Protein AF-A0A9C8M0N7-F1 (afdb_monomer_lite)

Structure (mmCIF, N/CA/C/O backbone):
data_AF-A0A9C8M0N7-F1
#
_entry.id   AF-A0A9C8M0N7-F1
#
loop_
_atom_site.group_PDB
_atom_site.id
_atom_site.type_symbol
_atom_site.label_atom_id
_atom_site.label_alt_id
_atom_site.label_comp_id
_atom_site.label_asym_id
_atom_site.label_entity_id
_atom_site.label_seq_id
_atom_site.pdbx_PDB_ins_code
_atom_site.Cartn_x
_atom_site.Cartn_y
_atom_site.Cartn_z
_atom_site.occupancy
_atom_site.B_iso_or_equiv
_atom_site.auth_seq_id
_atom_site.auth_comp_id
_atom_site.auth_asym_id
_atom_site.auth_atom_id
_atom_site.pdbx_PDB_model_num
ATOM 1 N N . MET A 1 1 ? -23.719 -31.996 20.644 1.00 34.34 1 MET A N 1
ATOM 2 C CA . MET A 1 1 ? -22.311 -31.549 20.593 1.00 34.34 1 MET A CA 1
ATOM 3 C C . MET A 1 1 ? -22.311 -30.069 20.259 1.00 34.34 1 MET A C 1
ATOM 5 O O . MET A 1 1 ? -22.688 -29.713 19.153 1.00 34.34 1 MET A O 1
ATOM 9 N N . SER A 1 2 ? -22.010 -29.215 21.240 1.00 37.03 2 SER A N 1
ATOM 10 C CA . SER A 1 2 ? -21.917 -27.768 21.034 1.00 37.03 2 SER A CA 1
ATOM 11 C C . SER A 1 2 ? -20.676 -27.484 20.189 1.00 37.03 2 SER A C 1
ATOM 13 O O . SER A 1 2 ? -19.549 -27.593 20.670 1.00 37.03 2 SER A O 1
ATOM 15 N N . SER A 1 3 ? -20.880 -27.217 18.900 1.00 37.03 3 SER A N 1
ATOM 16 C CA . SER A 1 3 ? -19.849 -26.668 18.026 1.00 37.03 3 SER A CA 1
ATOM 17 C C . SER A 1 3 ? -19.560 -25.252 18.513 1.00 37.03 3 SER A C 1
ATOM 19 O O . SER A 1 3 ? -20.257 -24.314 18.133 1.00 37.03 3 SER A O 1
ATOM 21 N N . SER A 1 4 ? -18.555 -25.100 19.378 1.00 35.66 4 SER A N 1
ATOM 22 C CA . SER A 1 4 ? -17.953 -23.801 19.674 1.00 35.66 4 SER A CA 1
ATOM 23 C C . SER A 1 4 ? -17.585 -23.149 18.339 1.00 35.66 4 SER A C 1
ATOM 25 O O . SER A 1 4 ? -16.682 -23.613 17.640 1.00 35.66 4 SER A O 1
ATOM 27 N N . LEU A 1 5 ? -18.344 -22.123 17.943 1.00 41.31 5 LEU A N 1
ATOM 28 C CA . LEU A 1 5 ? -18.010 -21.255 16.823 1.00 41.31 5 LEU A CA 1
ATOM 29 C C . LEU A 1 5 ? -16.666 -20.613 17.166 1.00 41.31 5 LEU A C 1
ATOM 31 O O . LEU A 1 5 ? -16.613 -19.647 17.924 1.00 41.31 5 LEU A O 1
ATOM 35 N N . LYS A 1 6 ? -15.566 -21.182 16.660 1.00 49.69 6 LYS A N 1
ATOM 36 C CA . LYS A 1 6 ? -14.259 -20.529 16.719 1.00 49.69 6 LYS A CA 1
ATOM 37 C C . LYS A 1 6 ? -14.416 -19.186 16.017 1.00 49.69 6 LYS A C 1
ATOM 39 O O . LYS A 1 6 ? -14.646 -19.146 14.808 1.00 49.69 6 LYS A O 1
ATOM 44 N N . THR A 1 7 ? -14.333 -18.103 16.779 1.00 57.88 7 THR A N 1
ATOM 45 C CA . THR A 1 7 ? -14.291 -16.752 16.234 1.00 57.88 7 THR A CA 1
ATOM 46 C C . THR A 1 7 ? -13.102 -16.678 15.276 1.00 57.88 7 THR A C 1
ATOM 48 O O . THR A 1 7 ? -11.974 -17.031 15.627 1.00 57.88 7 THR A O 1
ATOM 51 N N . LYS A 1 8 ? -13.364 -16.332 14.013 1.00 77.12 8 LYS A N 1
ATOM 52 C CA . LYS A 1 8 ? -12.304 -16.196 13.009 1.00 77.12 8 LYS A CA 1
ATOM 53 C C . LYS A 1 8 ? -11.419 -15.014 13.401 1.00 77.12 8 LYS A C 1
ATOM 55 O O . LYS A 1 8 ? -11.945 -13.966 13.772 1.00 77.12 8 LYS A O 1
ATOM 60 N N . LYS A 1 9 ? -10.094 -15.174 13.316 1.00 85.31 9 LYS A N 1
ATOM 61 C CA . LYS A 1 9 ? -9.157 -14.069 13.570 1.00 85.31 9 LYS A CA 1
ATOM 62 C C . LYS A 1 9 ? -9.466 -12.901 12.626 1.00 85.31 9 LYS A C 1
ATOM 64 O O . LYS A 1 9 ? -9.713 -13.173 11.448 1.00 85.31 9 LYS A O 1
ATOM 69 N N . PRO A 1 10 ? -9.469 -11.650 13.112 1.00 90.81 10 PRO A N 1
ATOM 70 C CA . PRO A 1 10 ? -9.611 -10.500 12.235 1.00 90.81 10 PRO A CA 1
ATOM 71 C C . PRO A 1 10 ? -8.400 -10.404 11.305 1.00 90.81 10 PRO A C 1
ATOM 73 O O . PRO A 1 10 ? -7.285 -10.768 11.683 1.00 90.81 10 PRO A O 1
ATOM 76 N N . VAL A 1 11 ? -8.625 -9.947 10.078 1.00 95.62 11 VAL A N 1
ATOM 77 C CA . VAL A 1 11 ? -7.599 -9.859 9.037 1.00 95.62 11 VAL A CA 1
ATOM 78 C C . VAL A 1 11 ? -7.299 -8.400 8.727 1.00 95.62 11 VAL A C 1
ATOM 80 O O . VAL A 1 11 ? -8.205 -7.613 8.468 1.00 95.62 11 VAL A O 1
ATOM 83 N N . ALA A 1 12 ? -6.015 -8.060 8.716 1.00 96.56 12 ALA A N 1
ATOM 84 C CA . ALA A 1 12 ? -5.523 -6.792 8.199 1.00 96.56 12 ALA A CA 1
ATOM 85 C C . ALA A 1 12 ? -4.741 -7.078 6.914 1.00 96.56 12 ALA A C 1
ATOM 87 O O . ALA A 1 12 ? -3.722 -7.773 6.945 1.00 96.56 12 ALA A O 1
ATOM 88 N N . ALA A 1 13 ? -5.251 -6.606 5.782 1.00 98.25 13 ALA A N 1
ATOM 89 C CA . ALA A 1 13 ? -4.618 -6.780 4.485 1.00 98.25 13 ALA A CA 1
ATOM 90 C C . ALA A 1 13 ? -3.984 -5.460 4.026 1.00 98.25 13 ALA A C 1
ATOM 92 O O . ALA A 1 13 ? -4.562 -4.398 4.226 1.00 98.25 13 ALA A O 1
ATOM 93 N N . PHE A 1 14 ? -2.804 -5.526 3.415 1.00 98.56 14 PHE A N 1
ATOM 94 C CA . PHE A 1 14 ? -2.005 -4.347 3.081 1.00 98.56 14 PHE A CA 1
ATOM 95 C C . PHE A 1 14 ? -1.505 -4.405 1.643 1.00 98.56 14 PHE A C 1
ATOM 97 O O . PHE A 1 14 ? -1.063 -5.465 1.188 1.00 98.56 14 PHE A O 1
ATOM 104 N N . ASP A 1 15 ? -1.520 -3.266 0.960 1.00 98.00 15 ASP A N 1
ATOM 105 C CA . ASP A 1 15 ? -0.659 -3.045 -0.195 1.00 98.00 15 ASP A CA 1
ATOM 106 C C . ASP A 1 15 ? 0.816 -2.925 0.225 1.00 98.00 15 ASP A C 1
ATOM 108 O O . ASP A 1 15 ? 1.135 -2.796 1.411 1.00 98.00 15 ASP A O 1
ATOM 112 N N . LEU A 1 16 ? 1.730 -3.005 -0.742 1.00 97.00 16 LEU A N 1
ATOM 113 C CA . LEU A 1 16 ? 3.169 -2.912 -0.501 1.00 97.00 16 LEU A CA 1
ATOM 114 C C . LEU A 1 16 ? 3.708 -1.508 -0.783 1.00 97.00 16 LEU A C 1
ATOM 116 O O . LEU A 1 16 ? 4.072 -0.791 0.154 1.00 97.00 16 LEU A O 1
ATOM 120 N N . ASP A 1 17 ? 3.790 -1.141 -2.059 1.00 95.62 17 ASP A N 1
ATOM 121 C CA . ASP A 1 17 ? 4.357 0.120 -2.530 1.00 95.62 17 ASP A CA 1
ATOM 122 C C . ASP A 1 17 ? 3.491 1.291 -2.084 1.00 95.62 17 ASP A C 1
ATOM 124 O O . ASP A 1 17 ? 2.275 1.213 -2.135 1.00 95.62 17 ASP A O 1
ATOM 128 N N . GLY A 1 18 ? 4.100 2.352 -1.551 1.00 95.12 18 GLY A N 1
ATOM 129 C CA . GLY A 1 18 ? 3.356 3.529 -1.081 1.00 95.12 18 GLY A CA 1
ATOM 130 C C . GLY A 1 18 ? 2.617 3.324 0.246 1.00 95.12 18 GLY A C 1
ATOM 131 O O . GLY A 1 18 ? 2.312 4.301 0.926 1.00 95.12 18 GLY A O 1
ATOM 132 N N . THR A 1 19 ? 2.445 2.072 0.684 1.00 97.69 19 THR A N 1
ATOM 133 C CA . THR A 1 19 ? 1.760 1.718 1.934 1.00 97.69 19 THR A CA 1
ATOM 134 C C . THR A 1 19 ? 2.716 1.259 3.031 1.00 97.69 19 THR A C 1
ATOM 136 O O . THR A 1 19 ? 2.827 1.905 4.077 1.00 97.69 19 THR A O 1
ATOM 139 N N . LEU A 1 20 ? 3.431 0.155 2.805 1.00 98.38 20 LEU A N 1
ATOM 140 C CA . LEU A 1 20 ? 4.416 -0.404 3.739 1.00 98.38 20 LEU A CA 1
ATOM 141 C C . LEU A 1 20 ? 5.837 0.004 3.348 1.00 98.38 20 LEU A C 1
ATOM 143 O O . LEU A 1 20 ? 6.667 0.335 4.202 1.00 98.38 20 LEU A O 1
ATOM 147 N N . PHE A 1 21 ? 6.115 -0.027 2.046 1.00 97.88 21 PHE A N 1
ATOM 148 C CA . PHE A 1 21 ? 7.422 0.198 1.459 1.00 97.88 21 PHE A CA 1
ATOM 149 C C . PHE A 1 21 ? 7.470 1.544 0.738 1.00 97.88 21 PHE A C 1
ATOM 151 O O . PHE A 1 21 ? 6.654 1.841 -0.135 1.00 97.88 21 PHE A O 1
ATOM 158 N N . ASN A 1 22 ? 8.460 2.359 1.095 1.00 95.75 22 ASN A N 1
ATOM 159 C CA . ASN A 1 22 ? 8.742 3.606 0.407 1.00 95.75 22 ASN A CA 1
ATOM 160 C C . ASN A 1 22 ? 9.588 3.304 -0.835 1.00 95.75 22 ASN A C 1
ATOM 162 O O . ASN A 1 22 ? 10.810 3.478 -0.815 1.00 95.75 22 ASN A O 1
ATOM 166 N N . SER A 1 23 ? 8.939 2.843 -1.907 1.00 93.19 23 SER A N 1
ATOM 167 C CA . SER A 1 23 ? 9.612 2.460 -3.156 1.00 93.19 23 SER A CA 1
ATOM 168 C C . SER A 1 23 ? 10.473 3.556 -3.771 1.00 93.19 23 SER A C 1
ATOM 170 O O . SER A 1 23 ? 11.468 3.248 -4.422 1.00 93.19 23 SER A O 1
ATOM 172 N N . MET A 1 24 ? 10.235 4.826 -3.439 1.00 88.62 24 MET A N 1
ATOM 173 C CA . MET A 1 24 ? 11.137 5.938 -3.750 1.00 88.62 24 MET A CA 1
ATOM 174 C C . MET A 1 24 ? 12.584 5.708 -3.381 1.00 88.62 24 MET A C 1
ATOM 176 O O . MET A 1 24 ? 13.473 6.187 -4.084 1.00 88.62 24 MET A O 1
ATOM 180 N N . SER A 1 25 ? 12.834 5.024 -2.266 1.00 90.94 25 SER A N 1
ATOM 181 C CA . SER A 1 25 ? 14.193 4.837 -1.774 1.00 90.94 25 SER A CA 1
ATOM 182 C C . SER A 1 25 ? 15.035 3.959 -2.708 1.00 90.94 25 SER A C 1
ATOM 184 O O . SER A 1 25 ? 16.252 3.888 -2.545 1.00 90.94 25 SER A O 1
ATOM 186 N N . VAL A 1 26 ? 14.392 3.302 -3.679 1.00 93.81 26 VAL A N 1
ATOM 187 C CA . VAL A 1 26 ? 14.989 2.366 -4.633 1.00 93.81 26 VAL A CA 1
ATOM 188 C C . VAL A 1 26 ? 14.684 2.771 -6.078 1.00 93.81 26 VAL A C 1
ATOM 190 O O . VAL A 1 26 ? 15.611 2.910 -6.882 1.00 93.81 26 VAL A O 1
ATOM 193 N N . SER A 1 27 ? 13.408 2.992 -6.396 1.00 91.19 27 SER A N 1
ATOM 194 C CA . SER A 1 27 ? 12.905 3.156 -7.760 1.00 91.19 27 SER A CA 1
ATOM 195 C C . SER A 1 27 ? 13.261 4.508 -8.381 1.00 91.19 27 SER A C 1
ATOM 197 O O . SER A 1 27 ? 13.392 4.586 -9.597 1.00 91.19 27 SER A O 1
ATOM 199 N N . TYR A 1 28 ? 13.494 5.563 -7.584 1.00 90.00 28 TYR A N 1
ATOM 200 C CA . TYR A 1 28 ? 13.865 6.888 -8.111 1.00 90.00 28 TYR A CA 1
ATOM 201 C C . TYR A 1 28 ? 15.109 6.830 -9.006 1.00 90.00 28 TYR A C 1
ATOM 203 O O . TYR A 1 28 ? 15.084 7.237 -10.166 1.00 90.00 28 TYR A O 1
ATOM 211 N N . ASP A 1 29 ? 16.200 6.288 -8.468 1.00 92.81 29 ASP A N 1
ATOM 212 C CA . ASP A 1 29 ? 17.465 6.194 -9.193 1.00 92.81 29 ASP A CA 1
ATOM 213 C C . ASP A 1 29 ? 17.453 5.031 -10.197 1.00 92.81 29 ASP A C 1
ATOM 215 O O . ASP A 1 29 ? 18.042 5.127 -11.272 1.00 92.81 29 ASP A O 1
ATOM 219 N N . ALA A 1 30 ? 16.721 3.953 -9.891 1.00 94.62 30 ALA A N 1
ATOM 220 C CA . ALA A 1 30 ? 16.599 2.806 -10.783 1.00 94.62 30 ALA A CA 1
ATOM 221 C C . ALA A 1 30 ? 15.854 3.136 -12.083 1.00 94.62 30 ALA A C 1
ATOM 223 O O . ALA A 1 30 ? 16.266 2.676 -13.144 1.00 94.62 30 ALA A O 1
ATOM 224 N N . ILE A 1 31 ? 14.805 3.964 -12.027 1.00 94.50 31 ILE A N 1
ATOM 225 C CA . ILE A 1 31 ? 14.089 4.429 -13.221 1.00 94.50 31 ILE A CA 1
ATOM 226 C C . ILE A 1 31 ? 15.017 5.277 -14.090 1.00 94.50 31 ILE A C 1
ATOM 228 O O . ILE A 1 31 ? 15.142 5.003 -15.281 1.00 94.50 31 ILE A O 1
ATOM 232 N N . ARG A 1 32 ? 15.734 6.243 -13.499 1.00 95.25 32 ARG A N 1
ATOM 233 C CA . ARG A 1 32 ? 16.703 7.079 -14.225 1.00 95.25 32 ARG A CA 1
ATOM 234 C C . ARG A 1 32 ? 17.761 6.229 -14.939 1.00 95.25 32 ARG A C 1
ATOM 236 O O . ARG A 1 32 ? 17.927 6.343 -16.149 1.00 95.25 32 ARG A O 1
ATOM 243 N N . LEU A 1 33 ? 18.441 5.349 -14.203 1.00 96.31 33 LEU A N 1
ATOM 244 C CA . LEU A 1 33 ? 19.477 4.464 -14.751 1.00 96.31 33 LEU A CA 1
ATOM 245 C C . LEU A 1 33 ? 18.905 3.453 -15.757 1.00 96.31 33 LEU A C 1
ATOM 247 O O . LEU A 1 33 ? 19.561 3.100 -16.737 1.00 96.31 33 LEU A O 1
ATOM 251 N N . GLY A 1 34 ? 17.673 2.995 -15.540 1.00 96.88 34 GLY A N 1
ATOM 252 C CA . GLY A 1 34 ? 16.970 2.110 -16.458 1.00 96.88 34 GLY A CA 1
ATOM 253 C C . GLY A 1 34 ? 16.696 2.771 -17.806 1.00 96.88 34 GLY A C 1
ATOM 254 O O . GLY A 1 34 ? 16.951 2.158 -18.841 1.00 96.88 34 GLY A O 1
ATOM 255 N N . PHE A 1 35 ? 16.267 4.035 -17.801 1.00 97.25 35 PHE A N 1
ATOM 256 C CA . PHE A 1 35 ? 16.097 4.835 -19.013 1.00 97.25 35 PHE A CA 1
ATOM 257 C C . PHE A 1 35 ? 17.422 5.100 -19.737 1.00 97.25 35 PHE A C 1
ATOM 259 O O . PHE A 1 35 ? 17.485 4.936 -20.952 1.00 97.25 35 PHE A O 1
ATOM 266 N N . GLU A 1 36 ? 18.494 5.440 -19.014 1.00 96.75 36 GLU A N 1
ATOM 267 C CA . GLU A 1 36 ? 19.831 5.610 -19.612 1.00 96.75 36 GLU A CA 1
ATOM 268 C C . GLU A 1 36 ? 20.283 4.341 -20.350 1.00 96.75 36 GLU A C 1
ATOM 270 O O . GLU A 1 36 ? 20.752 4.396 -21.490 1.00 96.75 36 GLU A O 1
ATOM 275 N N . ASN A 1 37 ? 20.090 3.176 -19.726 1.00 97.31 37 ASN A N 1
ATOM 276 C CA . ASN A 1 37 ? 20.413 1.890 -20.335 1.00 97.31 37 ASN A CA 1
ATOM 277 C C . ASN A 1 37 ? 19.491 1.546 -21.511 1.00 97.31 37 ASN A C 1
ATOM 279 O O . ASN A 1 37 ? 19.965 1.025 -22.521 1.00 97.31 37 ASN A O 1
ATOM 283 N N . PHE A 1 38 ? 18.199 1.857 -21.400 1.00 98.00 38 PHE A N 1
ATOM 284 C CA . PHE A 1 38 ? 17.221 1.653 -22.462 1.00 98.00 38 PHE A CA 1
ATOM 285 C C . PHE A 1 38 ? 17.577 2.461 -23.716 1.00 98.00 38 PHE A C 1
ATOM 287 O O . PHE A 1 38 ? 17.696 1.883 -24.794 1.00 98.00 38 PHE A O 1
ATOM 294 N N . TRP A 1 39 ? 17.835 3.764 -23.585 1.00 97.75 39 TRP A N 1
ATOM 295 C CA . TRP A 1 39 ? 18.187 4.618 -24.724 1.00 97.75 39 TRP A CA 1
ATOM 296 C C . TRP A 1 39 ? 19.498 4.202 -25.381 1.00 97.75 39 TRP A C 1
ATOM 298 O O . TRP A 1 39 ? 19.571 4.056 -26.604 1.00 97.75 39 TRP A O 1
ATOM 308 N N . LYS A 1 40 ? 20.497 3.850 -24.567 1.00 97.06 40 LYS A N 1
ATOM 309 C CA . LYS A 1 40 ? 21.745 3.265 -25.059 1.00 97.06 40 LYS A CA 1
ATOM 310 C C . LYS A 1 40 ? 21.515 1.968 -25.842 1.00 97.06 40 LYS A C 1
ATOM 312 O O . LYS A 1 40 ? 22.159 1.766 -26.869 1.00 97.06 40 LYS A O 1
ATOM 317 N N . ALA A 1 41 ? 20.619 1.094 -25.380 1.00 96.44 41 ALA A N 1
ATOM 318 C CA . ALA A 1 41 ? 20.283 -0.152 -26.071 1.00 96.44 41 ALA A CA 1
ATOM 319 C C . ALA A 1 41 ? 19.527 0.089 -27.389 1.00 96.44 41 ALA A C 1
ATOM 321 O O . ALA A 1 41 ? 19.705 -0.670 -28.341 1.00 96.44 41 ALA A O 1
ATOM 322 N N . MET A 1 42 ? 18.722 1.152 -27.457 1.00 96.62 42 MET A N 1
ATOM 323 C CA . MET A 1 42 ? 18.025 1.572 -28.674 1.00 96.62 42 MET A CA 1
ATOM 324 C C . MET A 1 42 ? 18.937 2.303 -29.674 1.00 96.62 42 MET A C 1
ATOM 326 O O . MET A 1 42 ? 18.582 2.411 -30.845 1.00 96.62 42 MET A O 1
ATOM 330 N N . GLY A 1 43 ? 20.113 2.774 -29.243 1.00 96.94 43 GLY A N 1
ATOM 331 C CA . GLY A 1 43 ? 21.053 3.510 -30.092 1.00 96.94 43 GLY A CA 1
ATOM 332 C C . GLY A 1 43 ? 20.583 4.925 -30.438 1.00 96.94 43 GLY A C 1
ATOM 333 O O . GLY A 1 43 ? 20.958 5.449 -31.486 1.00 96.94 43 GLY A O 1
ATOM 334 N N . VAL A 1 44 ? 19.751 5.519 -29.579 1.00 95.75 44 VAL A N 1
ATOM 335 C CA . VAL A 1 44 ? 19.201 6.872 -29.734 1.00 95.75 44 VAL A CA 1
ATOM 336 C C . VAL A 1 44 ? 19.396 7.671 -28.451 1.00 95.75 44 VAL A C 1
ATOM 338 O O . VAL A 1 44 ? 19.491 7.096 -27.367 1.00 95.75 44 VAL A O 1
ATOM 341 N N . ASP A 1 45 ? 19.409 8.993 -28.576 1.00 93.19 45 ASP A N 1
ATOM 342 C CA . ASP A 1 45 ? 19.256 9.888 -27.433 1.00 93.19 45 ASP A CA 1
ATOM 343 C C . ASP A 1 45 ? 17.760 10.066 -27.166 1.00 93.19 45 ASP A C 1
ATOM 345 O O . ASP A 1 45 ? 17.002 10.421 -28.070 1.00 93.19 45 ASP A O 1
ATOM 349 N N . GLY A 1 46 ? 17.325 9.800 -25.938 1.00 92.00 46 GLY A N 1
ATOM 350 C CA . GLY A 1 46 ? 15.928 9.938 -25.547 1.00 92.00 46 GLY A CA 1
ATOM 351 C C . GLY A 1 46 ? 15.773 10.620 -24.197 1.00 92.00 46 GLY A C 1
ATOM 352 O O . GLY A 1 46 ? 16.715 10.724 -23.407 1.00 92.00 46 GLY A O 1
ATOM 353 N N . GLU A 1 47 ? 14.566 11.107 -23.940 1.00 92.44 47 GLU A N 1
ATOM 354 C CA . GLU A 1 47 ? 14.251 11.816 -22.705 1.00 92.44 47 GLU A CA 1
ATOM 355 C C . GLU A 1 47 ? 14.053 10.839 -21.542 1.00 92.44 47 GLU A C 1
ATOM 357 O O . GLU A 1 47 ? 13.531 9.733 -21.701 1.00 92.44 47 GLU A O 1
ATOM 362 N N . ILE A 1 48 ? 14.481 11.254 -20.353 1.00 92.69 48 ILE A N 1
ATOM 363 C CA . ILE A 1 48 ? 14.163 10.568 -19.101 1.00 92.69 48 ILE A CA 1
ATOM 364 C C . ILE A 1 48 ? 12.966 11.311 -18.504 1.00 92.69 48 ILE A C 1
ATOM 366 O O . ILE A 1 48 ? 13.072 12.528 -18.315 1.00 92.69 48 ILE A O 1
ATOM 370 N N . PRO A 1 49 ? 11.842 10.633 -18.214 1.00 88.38 49 PRO A N 1
ATOM 371 C CA . PRO A 1 49 ? 10.674 11.296 -17.661 1.00 88.38 49 PRO A CA 1
ATOM 372 C C . PRO A 1 49 ? 11.021 11.959 -16.331 1.00 88.38 49 PRO A C 1
ATOM 374 O O . PRO A 1 49 ? 11.802 11.428 -15.532 1.00 88.38 49 PRO A O 1
ATOM 377 N N . ASP A 1 50 ? 10.410 13.117 -16.078 1.00 87.12 50 ASP A N 1
ATOM 378 C CA . ASP A 1 50 ? 10.539 13.731 -14.770 1.00 87.12 50 ASP A CA 1
ATOM 379 C C . ASP A 1 50 ? 9.948 12.826 -13.685 1.00 87.12 50 ASP A C 1
ATOM 381 O O . ASP A 1 50 ? 9.077 11.973 -13.904 1.00 87.12 50 ASP A O 1
ATOM 385 N N . TRP A 1 51 ? 10.436 13.030 -12.468 1.00 83.31 51 TRP A N 1
ATOM 386 C CA . TRP A 1 51 ? 10.018 12.209 -11.349 1.00 83.31 51 TRP A CA 1
ATOM 387 C C . TRP A 1 51 ? 8.512 12.320 -11.056 1.00 83.31 51 TRP A C 1
ATOM 389 O O . TRP A 1 51 ? 7.873 11.351 -10.644 1.00 83.31 51 TRP A O 1
ATOM 399 N N . SER A 1 52 ? 7.929 13.500 -11.268 1.00 86.56 52 SER A N 1
ATOM 400 C CA . SER A 1 52 ? 6.512 13.735 -10.988 1.00 86.56 52 SER A CA 1
ATOM 401 C C . SER A 1 52 ? 5.605 12.866 -11.865 1.00 86.56 52 SER A C 1
ATOM 403 O O . SER A 1 52 ? 4.561 12.403 -11.404 1.00 86.56 52 SER A O 1
ATOM 405 N N . THR A 1 53 ? 6.046 12.585 -13.090 1.00 88.94 53 THR A N 1
ATOM 406 C CA . THR A 1 53 ? 5.377 11.721 -14.059 1.00 88.94 53 THR A CA 1
ATOM 407 C C . THR A 1 53 ? 5.433 10.269 -13.606 1.00 88.94 53 THR A C 1
ATOM 409 O O . THR A 1 53 ? 4.389 9.632 -13.476 1.00 88.94 53 THR A O 1
ATOM 412 N N . ALA A 1 54 ? 6.625 9.768 -13.263 1.00 87.75 54 ALA A N 1
ATOM 413 C CA . ALA A 1 54 ? 6.781 8.404 -12.762 1.00 87.75 54 ALA A CA 1
ATOM 414 C C . ALA A 1 54 ? 5.980 8.166 -11.478 1.00 87.75 54 ALA A C 1
ATOM 416 O O . ALA A 1 54 ? 5.249 7.181 -11.383 1.00 87.75 54 ALA A O 1
ATOM 417 N N . ARG A 1 55 ? 6.030 9.112 -10.530 1.00 87.50 55 ARG A N 1
ATOM 418 C CA . ARG A 1 55 ? 5.309 9.038 -9.252 1.00 87.50 55 ARG A CA 1
ATOM 419 C C . ARG A 1 55 ? 3.810 8.785 -9.423 1.00 87.50 55 ARG A C 1
ATOM 421 O O . ARG A 1 55 ? 3.258 7.925 -8.739 1.00 87.50 55 ARG A O 1
ATOM 428 N N . LYS A 1 56 ? 3.157 9.502 -10.343 1.00 88.19 56 LYS A N 1
ATOM 429 C CA . LYS A 1 56 ? 1.709 9.375 -10.601 1.00 88.19 56 LYS A CA 1
ATOM 430 C C . LYS A 1 56 ? 1.310 7.983 -11.084 1.00 88.19 56 LYS A C 1
ATOM 432 O O . LYS A 1 56 ? 0.175 7.559 -10.882 1.00 88.19 56 LYS A O 1
ATOM 437 N N . LEU A 1 57 ? 2.239 7.237 -11.672 1.00 88.62 57 LEU A N 1
ATOM 438 C CA . LEU A 1 57 ? 1.979 5.917 -12.235 1.00 88.62 57 LEU A CA 1
ATOM 439 C C . LEU A 1 57 ? 2.246 4.770 -11.240 1.00 88.62 57 LEU A C 1
ATOM 441 O O . LEU A 1 57 ? 1.778 3.665 -11.475 1.00 88.62 57 LEU A O 1
ATOM 445 N N . ILE A 1 58 ? 2.906 5.017 -10.099 1.00 86.56 58 ILE A N 1
ATOM 446 C CA . ILE A 1 58 ? 3.418 3.967 -9.187 1.00 86.56 58 ILE A CA 1
ATOM 447 C C . ILE A 1 58 ? 2.431 2.897 -8.670 1.00 86.56 58 ILE A C 1
ATOM 449 O O . ILE A 1 58 ? 2.894 1.872 -8.245 1.00 86.56 58 ILE A O 1
ATOM 453 N N . GLY A 1 59 ? 1.111 2.977 -8.685 1.00 79.31 59 GLY A N 1
ATOM 454 C CA . GLY A 1 59 ? 0.273 1.837 -8.243 1.00 79.31 59 GLY A CA 1
ATOM 455 C C . GLY A 1 59 ? -0.034 0.827 -9.352 1.00 79.31 59 GLY A C 1
ATOM 456 O O . GLY A 1 59 ? -0.662 -0.210 -9.107 1.00 79.31 59 GLY A O 1
ATOM 457 N N . LEU A 1 60 ? 0.318 1.179 -10.592 1.00 86.69 60 LEU A N 1
ATOM 458 C CA . LEU A 1 60 ? -0.094 0.454 -11.784 1.00 86.69 60 LEU A CA 1
ATOM 459 C C . LEU A 1 60 ? 0.683 -0.857 -11.943 1.00 86.69 60 LEU A C 1
ATOM 461 O O . LEU A 1 60 ? 1.852 -0.942 -11.563 1.00 86.69 60 LEU A O 1
ATOM 465 N N . PRO A 1 61 ? 0.065 -1.883 -12.546 1.00 86.25 61 PRO A N 1
ATOM 466 C CA . PRO A 1 61 ? 0.797 -3.083 -12.917 1.00 86.25 61 PRO A CA 1
ATOM 467 C C . PRO A 1 61 ? 1.867 -2.756 -13.974 1.00 86.25 61 PRO A C 1
ATOM 469 O O . PRO A 1 61 ? 1.691 -1.854 -14.796 1.00 86.25 61 PRO A O 1
ATOM 472 N N . SER A 1 62 ? 2.971 -3.512 -13.996 1.00 88.38 62 SER A N 1
ATOM 473 C CA . SER A 1 62 ? 4.128 -3.236 -14.871 1.00 88.38 62 SER A CA 1
ATOM 474 C C . SER A 1 62 ? 3.763 -3.085 -16.355 1.00 88.38 62 SER A C 1
ATOM 476 O O . SER A 1 62 ? 4.314 -2.227 -17.045 1.00 88.38 62 SER A O 1
ATOM 478 N N . HIS A 1 63 ? 2.801 -3.877 -16.842 1.00 87.12 63 HIS A N 1
ATOM 479 C CA . HIS A 1 63 ? 2.340 -3.838 -18.234 1.00 87.12 63 HIS A CA 1
ATOM 480 C C . HIS A 1 63 ? 1.568 -2.557 -18.603 1.00 87.12 63 HIS A C 1
ATOM 482 O O . HIS A 1 63 ? 1.355 -2.309 -19.784 1.00 87.12 63 HIS A O 1
ATOM 488 N N . GLU A 1 64 ? 1.172 -1.740 -17.626 1.00 91.25 64 GLU A N 1
ATOM 489 C CA . GLU A 1 64 ? 0.617 -0.396 -17.829 1.00 91.25 64 GLU A CA 1
ATOM 490 C C . GLU A 1 64 ? 1.650 0.688 -17.484 1.00 91.25 64 GLU A C 1
ATOM 492 O O . GLU A 1 64 ? 1.782 1.675 -18.210 1.00 91.25 64 GLU A O 1
ATOM 497 N N . PHE A 1 65 ? 2.429 0.482 -16.416 1.00 92.00 65 PHE A N 1
ATOM 498 C CA . PHE A 1 65 ? 3.412 1.439 -15.905 1.00 92.00 65 PHE A CA 1
ATOM 499 C C . PHE A 1 65 ? 4.505 1.787 -16.928 1.00 92.00 65 PHE A C 1
ATOM 501 O O . PHE A 1 65 ? 4.691 2.957 -17.259 1.00 92.00 65 PHE A O 1
ATOM 508 N N . TYR A 1 66 ? 5.228 0.793 -17.458 1.00 94.12 66 TYR A N 1
ATOM 509 C CA . TYR A 1 66 ? 6.377 1.058 -18.336 1.00 94.12 66 TYR A CA 1
ATOM 510 C C . TYR A 1 66 ? 5.992 1.603 -19.719 1.00 94.12 66 TYR A C 1
ATOM 512 O O . TYR A 1 66 ? 6.664 2.527 -20.180 1.00 94.12 66 TYR A O 1
ATOM 520 N N . PRO A 1 67 ? 4.927 1.119 -20.393 1.00 95.25 67 PRO A N 1
ATOM 521 C CA . PRO A 1 67 ? 4.462 1.756 -21.623 1.00 95.25 67 PRO A CA 1
ATOM 522 C C . PRO A 1 67 ? 4.026 3.209 -21.418 1.00 95.25 67 PRO A C 1
ATOM 524 O O . PRO A 1 67 ? 4.272 4.040 -22.284 1.00 95.25 67 PRO A O 1
ATOM 527 N N . ALA A 1 68 ? 3.399 3.541 -20.285 1.00 94.81 68 ALA A N 1
ATOM 528 C CA . ALA A 1 68 ? 2.955 4.906 -20.004 1.00 94.81 68 ALA A CA 1
ATOM 529 C C . ALA A 1 68 ? 4.115 5.901 -19.807 1.00 94.81 68 ALA A C 1
ATOM 531 O O . ALA A 1 68 ? 3.912 7.105 -19.951 1.00 94.81 68 ALA A O 1
ATOM 532 N N . LEU A 1 69 ? 5.321 5.409 -19.510 1.00 94.19 69 LEU A N 1
ATOM 533 C CA . LEU A 1 69 ? 6.532 6.222 -19.379 1.00 94.19 69 LEU A CA 1
ATOM 534 C C . LEU A 1 69 ? 7.278 6.442 -20.701 1.00 94.19 69 LEU A C 1
ATOM 536 O O . LEU A 1 69 ? 8.206 7.248 -20.741 1.00 94.19 69 LEU A O 1
ATOM 540 N N . LEU A 1 70 ? 6.921 5.713 -21.759 1.00 95.62 70 LEU A N 1
ATOM 541 C CA . LEU A 1 70 ? 7.615 5.761 -23.042 1.00 95.62 70 LEU A CA 1
ATOM 542 C C . LEU A 1 70 ? 6.833 6.573 -24.084 1.00 95.62 70 LEU A C 1
ATOM 544 O O . LEU A 1 70 ? 5.599 6.526 -24.104 1.00 95.62 70 LEU A O 1
ATOM 548 N N . PRO A 1 71 ? 7.536 7.257 -25.008 1.00 94.38 71 PRO A N 1
ATOM 549 C CA . PRO A 1 71 ? 6.910 7.805 -26.207 1.00 94.38 71 PRO A CA 1
ATOM 550 C C . PRO A 1 71 ? 6.195 6.710 -27.008 1.00 94.38 71 PRO A C 1
ATOM 552 O O . PRO A 1 71 ? 6.616 5.550 -26.992 1.00 94.38 71 PRO A O 1
ATOM 555 N N . ASP A 1 72 ? 5.145 7.083 -27.745 1.00 95.06 72 ASP A N 1
ATOM 556 C CA . ASP A 1 72 ? 4.268 6.135 -28.449 1.00 95.06 72 ASP A CA 1
ATOM 557 C C . ASP A 1 72 ? 5.032 5.153 -29.351 1.00 95.06 72 ASP A C 1
ATOM 559 O O . ASP A 1 72 ? 4.742 3.958 -29.342 1.00 95.06 72 ASP A O 1
ATOM 563 N N . GLU A 1 73 ? 6.060 5.623 -30.061 1.00 95.75 73 GLU A N 1
ATOM 564 C CA . GLU A 1 73 ? 6.882 4.799 -30.958 1.00 95.75 73 GLU A CA 1
ATOM 565 C C . GLU A 1 73 ? 7.728 3.726 -30.238 1.00 95.75 73 GLU A C 1
ATOM 567 O O . GLU A 1 73 ? 8.164 2.761 -30.869 1.00 95.75 73 GLU A O 1
ATOM 572 N N . TYR A 1 74 ? 7.923 3.846 -28.918 1.00 96.38 74 TYR A N 1
ATOM 573 C CA . TYR A 1 74 ? 8.698 2.909 -28.096 1.00 96.38 74 TYR A CA 1
ATOM 574 C C . TYR A 1 74 ? 7.848 2.074 -27.131 1.00 96.38 74 TYR A C 1
ATOM 576 O O . TYR A 1 74 ? 8.403 1.221 -26.436 1.00 96.38 74 TYR A O 1
ATOM 584 N N . LYS A 1 75 ? 6.519 2.246 -27.080 1.00 95.75 75 LYS A N 1
ATOM 585 C CA . LYS A 1 75 ? 5.648 1.502 -26.143 1.00 95.75 75 LYS A CA 1
ATOM 586 C C . LYS A 1 75 ? 5.776 -0.019 -26.273 1.00 95.75 75 LYS A C 1
ATOM 588 O O . LYS A 1 75 ? 5.858 -0.717 -25.259 1.00 95.75 75 LYS A O 1
ATOM 593 N N . ASP A 1 76 ? 5.947 -0.517 -27.497 1.00 95.88 76 ASP A N 1
ATOM 594 C CA . ASP A 1 76 ? 6.193 -1.937 -27.808 1.00 95.88 76 ASP A CA 1
ATOM 595 C C . ASP A 1 76 ? 7.582 -2.444 -27.362 1.00 95.88 76 ASP A C 1
ATOM 597 O O . ASP A 1 76 ? 7.956 -3.594 -27.612 1.00 95.88 76 ASP A O 1
ATOM 601 N N . ARG A 1 77 ? 8.406 -1.580 -26.762 1.00 96.44 77 ARG A N 1
ATOM 602 C CA . ARG A 1 77 ? 9.729 -1.888 -26.195 1.00 96.44 77 ARG A CA 1
ATOM 603 C C . ARG A 1 77 ? 9.774 -1.703 -24.677 1.00 96.44 77 ARG A C 1
ATOM 605 O O . ARG A 1 77 ? 10.833 -1.897 -24.085 1.00 96.44 77 ARG A O 1
ATOM 612 N N . SER A 1 78 ? 8.642 -1.398 -24.045 1.00 95.88 78 SER A N 1
ATOM 613 C CA . SER A 1 78 ? 8.496 -1.222 -22.592 1.00 95.88 78 SER A CA 1
ATOM 614 C C . SER A 1 78 ? 9.081 -2.357 -21.754 1.00 95.88 78 SER A C 1
ATOM 616 O O . SER A 1 78 ? 9.663 -2.093 -20.709 1.00 95.88 78 SER A O 1
ATOM 618 N N . GLU A 1 79 ? 9.035 -3.600 -22.232 1.00 94.25 79 GLU A N 1
ATOM 619 C CA . GLU A 1 79 ? 9.626 -4.743 -21.525 1.00 94.25 79 GLU A CA 1
ATOM 620 C C . GLU A 1 79 ? 11.168 -4.681 -21.445 1.00 94.25 79 GLU A C 1
ATOM 622 O O . GLU A 1 79 ? 11.781 -5.213 -20.521 1.00 94.25 79 GLU 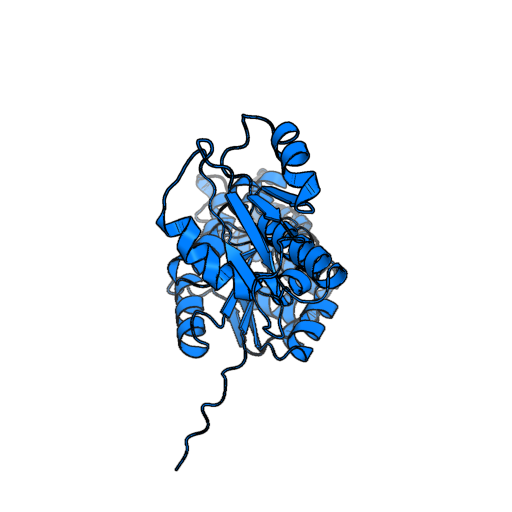A O 1
ATOM 627 N N . ILE A 1 80 ? 11.830 -4.004 -22.390 1.00 96.56 80 ILE A N 1
ATOM 628 C CA . ILE A 1 80 ? 13.279 -3.754 -22.320 1.00 96.56 80 ILE A CA 1
ATOM 629 C C . ILE A 1 80 ? 13.570 -2.729 -21.220 1.00 96.56 80 ILE A C 1
ATOM 631 O O . ILE A 1 80 ? 14.476 -2.944 -20.414 1.00 96.56 80 ILE A O 1
ATOM 635 N N . LEU A 1 81 ? 12.780 -1.650 -21.156 1.00 96.81 81 LEU A N 1
ATOM 636 C CA . LEU A 1 81 ? 12.872 -0.658 -20.085 1.00 96.81 81 LEU A CA 1
ATOM 637 C C . LEU A 1 81 ? 12.619 -1.310 -18.720 1.00 96.81 81 LEU A C 1
ATOM 639 O O . LEU A 1 81 ? 13.445 -1.161 -17.823 1.00 96.81 81 LEU A O 1
ATOM 643 N N . HIS A 1 82 ? 11.533 -2.078 -18.591 1.00 94.94 82 HIS A N 1
ATOM 644 C CA . HIS A 1 82 ? 11.179 -2.827 -17.384 1.00 94.94 82 HIS A CA 1
ATOM 645 C C . HIS A 1 82 ? 12.365 -3.645 -16.878 1.00 94.94 82 HIS A C 1
ATOM 647 O O . HIS A 1 82 ? 12.784 -3.476 -15.737 1.00 94.94 82 HIS A O 1
ATOM 653 N N . ARG A 1 83 ? 12.994 -4.443 -17.749 1.00 94.81 83 ARG A N 1
ATOM 654 C CA . ARG A 1 83 ? 14.159 -5.258 -17.384 1.00 94.81 83 ARG A CA 1
ATOM 655 C C . ARG A 1 83 ? 15.327 -4.430 -16.849 1.00 94.81 83 ARG A C 1
ATOM 657 O O . ARG A 1 83 ? 15.952 -4.831 -15.869 1.00 94.81 83 ARG A O 1
ATOM 664 N N . HIS A 1 84 ? 15.641 -3.299 -17.482 1.00 96.69 84 HIS A N 1
ATOM 665 C CA . HIS A 1 84 ? 16.722 -2.428 -17.016 1.00 96.69 84 HIS A CA 1
ATOM 666 C C . HIS A 1 84 ? 16.399 -1.776 -15.670 1.00 96.69 84 HIS A C 1
ATOM 668 O O . HIS A 1 84 ? 17.273 -1.721 -14.809 1.00 96.69 84 HIS A O 1
ATOM 674 N N . VAL A 1 85 ? 15.159 -1.324 -15.470 1.00 95.25 85 VAL A N 1
ATOM 675 C CA . VAL A 1 85 ? 14.718 -0.749 -14.193 1.00 95.25 85 VAL A CA 1
ATOM 676 C C . VAL A 1 85 ? 14.749 -1.807 -13.092 1.00 95.25 85 VAL A C 1
ATOM 678 O O . VAL A 1 85 ? 15.401 -1.591 -12.075 1.00 95.25 85 VAL A O 1
ATOM 681 N N . SER A 1 86 ? 14.141 -2.976 -13.308 1.00 93.75 86 SER A N 1
ATOM 682 C CA . SER A 1 86 ? 14.078 -4.043 -12.303 1.00 93.75 86 SER A CA 1
ATOM 683 C C . SER A 1 86 ? 15.454 -4.554 -11.884 1.00 93.75 86 SER A C 1
ATOM 685 O O . SER A 1 86 ? 15.658 -4.862 -10.711 1.00 93.75 86 SER A O 1
ATOM 687 N N . GLU A 1 87 ? 16.423 -4.616 -12.802 1.00 94.81 87 GLU A N 1
ATOM 688 C CA . GLU A 1 87 ? 17.795 -4.980 -12.437 1.00 94.81 87 GLU A CA 1
ATOM 689 C C . GLU A 1 87 ? 18.426 -3.933 -11.509 1.00 94.81 87 GLU A C 1
ATOM 691 O O . GLU A 1 87 ? 19.046 -4.288 -10.505 1.00 94.81 87 GLU A O 1
ATOM 696 N N . MET A 1 88 ? 18.218 -2.643 -11.784 1.00 96.12 88 MET A N 1
ATOM 697 C CA . MET A 1 88 ? 18.710 -1.578 -10.911 1.00 96.12 88 MET A CA 1
ATOM 698 C C . MET A 1 88 ? 18.007 -1.576 -9.548 1.00 96.12 88 MET A C 1
ATOM 700 O O . MET A 1 88 ? 18.667 -1.417 -8.522 1.00 96.12 88 MET A O 1
ATOM 704 N N . GLU A 1 89 ? 16.693 -1.809 -9.508 1.00 95.44 89 GLU A N 1
ATOM 705 C CA . GLU A 1 89 ? 15.940 -1.935 -8.254 1.00 95.44 89 GLU A CA 1
ATOM 706 C C . GLU A 1 89 ? 16.455 -3.099 -7.406 1.00 95.44 89 GLU A C 1
ATOM 708 O O . GLU A 1 89 ? 16.686 -2.942 -6.205 1.00 95.44 89 GLU A O 1
ATOM 713 N N . ARG A 1 90 ? 16.709 -4.250 -8.038 1.00 93.88 90 ARG A N 1
ATOM 714 C CA . ARG A 1 90 ? 17.279 -5.433 -7.388 1.00 93.88 90 ARG A CA 1
ATOM 715 C C . ARG A 1 90 ? 18.648 -5.133 -6.776 1.00 93.88 90 ARG A C 1
ATOM 717 O O . ARG A 1 90 ? 18.901 -5.524 -5.637 1.00 93.88 90 ARG A O 1
ATOM 724 N N . LEU A 1 91 ? 19.522 -4.435 -7.505 1.00 94.62 91 LEU A N 1
ATOM 725 C CA . LEU A 1 91 ? 20.839 -4.028 -7.003 1.00 94.62 91 LEU A CA 1
ATOM 726 C C . LEU A 1 91 ? 20.715 -3.064 -5.817 1.00 94.62 91 LEU A C 1
ATOM 728 O O . LEU A 1 91 ? 21.322 -3.288 -4.774 1.00 94.62 91 LEU A O 1
ATOM 732 N N . HIS A 1 92 ? 19.873 -2.039 -5.929 1.00 96.31 92 HIS A N 1
ATOM 733 C CA . HIS A 1 92 ? 19.628 -1.080 -4.849 1.00 96.31 92 HIS A CA 1
ATOM 734 C C . HIS A 1 92 ? 19.058 -1.742 -3.586 1.00 96.31 92 HIS A C 1
ATOM 736 O O . HIS A 1 92 ? 19.449 -1.389 -2.470 1.00 96.31 92 HIS A O 1
ATOM 742 N N . LEU A 1 93 ? 18.155 -2.715 -3.736 1.00 95.19 93 LEU A N 1
ATOM 743 C CA . LEU A 1 93 ? 17.639 -3.503 -2.615 1.00 95.19 93 LEU A CA 1
ATOM 744 C C . LEU A 1 93 ? 18.744 -4.337 -1.962 1.00 95.19 93 LEU A C 1
ATOM 746 O O . LEU A 1 93 ? 18.877 -4.289 -0.741 1.00 95.19 93 LEU A O 1
ATOM 750 N N . ALA A 1 94 ? 19.574 -5.021 -2.755 1.00 93.69 94 ALA A N 1
ATOM 751 C CA . ALA A 1 94 ? 20.702 -5.814 -2.257 1.00 93.69 94 ALA A CA 1
ATOM 752 C C . ALA A 1 94 ? 21.770 -4.966 -1.535 1.00 93.69 94 ALA A C 1
ATOM 754 O O . ALA A 1 94 ? 22.442 -5.446 -0.626 1.00 93.69 94 ALA A O 1
ATOM 755 N N . GLU A 1 95 ? 21.904 -3.691 -1.900 1.00 95.56 95 GLU A N 1
ATOM 756 C CA . GLU A 1 95 ? 22.753 -2.713 -1.208 1.00 95.56 95 GLU A CA 1
ATOM 757 C C . GLU A 1 95 ? 22.108 -2.133 0.066 1.00 95.56 95 GLU A C 1
ATOM 759 O O . GLU A 1 95 ? 22.684 -1.269 0.730 1.00 95.56 95 GLU A O 1
ATOM 764 N N . GLY A 1 96 ? 20.898 -2.573 0.425 1.00 94.50 96 GLY A N 1
ATOM 765 C CA . GLY A 1 96 ? 20.194 -2.118 1.619 1.00 94.50 96 GLY A CA 1
ATOM 766 C C . GLY A 1 96 ? 19.618 -0.705 1.496 1.00 94.50 96 GLY A C 1
ATOM 767 O O . GLY A 1 96 ? 19.418 -0.036 2.516 1.00 94.50 96 GLY A O 1
ATOM 768 N N . ARG A 1 97 ? 19.338 -0.222 0.275 1.00 96.31 97 ARG A N 1
ATOM 769 C CA . ARG A 1 97 ? 18.707 1.095 0.046 1.00 96.31 97 ARG A CA 1
ATOM 770 C C . ARG A 1 97 ? 17.195 1.097 0.309 1.00 96.31 97 ARG A C 1
ATOM 772 O O . ARG A 1 97 ? 16.606 2.164 0.460 1.00 96.31 97 ARG A O 1
ATOM 779 N N . GLY A 1 98 ? 16.562 -0.073 0.411 1.00 95.94 98 GLY A N 1
ATOM 780 C CA . GLY A 1 98 ? 15.133 -0.211 0.716 1.00 95.94 98 GLY A CA 1
ATOM 781 C C . GLY A 1 98 ? 14.740 0.395 2.069 1.00 95.94 98 GLY A C 1
ATOM 782 O O . GLY A 1 98 ? 15.443 0.223 3.071 1.00 95.94 98 GLY A O 1
ATOM 783 N N . ARG A 1 99 ? 13.621 1.125 2.117 1.00 96.25 99 ARG A N 1
ATOM 784 C CA . ARG A 1 99 ? 13.084 1.737 3.340 1.00 96.25 99 ARG A CA 1
ATOM 785 C C . ARG A 1 99 ? 11.588 1.474 3.457 1.00 96.25 99 ARG A C 1
ATOM 787 O O . ARG A 1 99 ? 10.837 1.704 2.519 1.00 96.25 99 ARG A O 1
ATOM 794 N N . THR A 1 100 ? 11.144 1.053 4.634 1.00 98.12 100 THR A N 1
ATOM 795 C CA . THR A 1 100 ? 9.721 1.093 4.994 1.00 98.12 100 THR A CA 1
ATOM 796 C C . THR A 1 100 ? 9.342 2.482 5.490 1.00 98.12 100 THR A C 1
ATOM 798 O O . THR A 1 100 ? 10.206 3.251 5.925 1.00 98.12 100 THR A O 1
ATOM 801 N N . PHE A 1 101 ? 8.050 2.797 5.479 1.00 97.75 101 PHE A N 1
ATOM 802 C CA . PHE A 1 101 ? 7.558 4.010 6.130 1.00 97.75 101 PHE A CA 1
ATOM 803 C C . PHE A 1 101 ? 7.738 3.958 7.656 1.00 97.75 101 PHE A C 1
ATOM 805 O O . PHE A 1 101 ? 7.974 2.901 8.257 1.00 97.75 101 PHE A O 1
ATOM 812 N N . HIS A 1 102 ? 7.664 5.132 8.290 1.00 96.38 102 HIS A N 1
ATOM 813 C CA . HIS A 1 102 ? 7.848 5.270 9.731 1.00 96.38 102 HIS A CA 1
ATOM 814 C C . HIS A 1 102 ? 6.839 4.411 10.507 1.00 96.38 102 HIS A C 1
ATOM 816 O O . HIS A 1 102 ? 5.636 4.475 10.269 1.00 96.38 102 HIS A O 1
ATOM 822 N N . GLY A 1 103 ? 7.345 3.618 11.455 1.00 95.56 103 GLY A N 1
ATOM 823 C CA . GLY A 1 103 ? 6.523 2.827 12.370 1.00 95.56 103 GLY A CA 1
ATOM 824 C C . GLY A 1 103 ? 5.844 1.598 11.757 1.00 95.56 103 GLY A C 1
ATOM 825 O O . GLY A 1 103 ? 5.018 0.988 12.432 1.00 95.56 103 GLY A O 1
ATOM 826 N N . VAL A 1 104 ? 6.192 1.195 10.527 1.00 98.38 104 VAL A N 1
ATOM 827 C CA . VAL A 1 104 ? 5.635 -0.010 9.885 1.00 98.38 104 VAL A CA 1
ATOM 828 C C . VAL A 1 104 ? 5.885 -1.265 10.720 1.00 98.38 104 VAL A C 1
ATOM 830 O O . VAL A 1 104 ? 4.924 -1.883 11.170 1.00 98.38 104 VAL A O 1
ATOM 833 N N . HIS A 1 105 ? 7.143 -1.613 11.017 1.00 98.38 105 HIS A N 1
ATOM 834 C CA . HIS A 1 105 ? 7.466 -2.828 11.784 1.00 98.38 105 HIS A CA 1
ATOM 835 C C . HIS A 1 105 ? 6.774 -2.867 13.150 1.00 98.38 105 HIS A C 1
ATOM 837 O O . HIS A 1 105 ? 6.108 -3.847 13.472 1.00 98.38 105 HIS A O 1
ATOM 843 N N . THR A 1 106 ? 6.865 -1.788 13.933 1.00 96.12 106 THR A N 1
ATOM 844 C CA . THR A 1 106 ? 6.271 -1.726 15.279 1.00 96.12 106 THR A CA 1
ATOM 845 C C . THR A 1 106 ? 4.744 -1.816 15.249 1.00 96.12 106 THR A C 1
ATOM 847 O O . THR A 1 106 ? 4.140 -2.429 16.132 1.00 96.12 106 THR A O 1
ATOM 850 N N . THR A 1 107 ? 4.105 -1.250 14.223 1.00 94.62 107 THR A N 1
ATOM 851 C CA . THR A 1 107 ? 2.651 -1.329 14.036 1.00 94.62 107 THR A CA 1
ATOM 852 C C . THR A 1 107 ? 2.222 -2.740 13.645 1.00 94.62 107 THR A C 1
ATOM 854 O O . THR A 1 107 ? 1.312 -3.279 14.271 1.00 94.62 107 THR A O 1
ATOM 857 N N . LEU A 1 108 ? 2.910 -3.388 12.695 1.00 98.31 108 LEU A N 1
ATOM 858 C CA . LEU A 1 108 ? 2.624 -4.776 12.303 1.00 98.31 108 LEU A CA 1
ATOM 859 C C . LEU A 1 108 ? 2.801 -5.746 13.486 1.00 98.31 108 LEU A C 1
ATOM 861 O O . LEU A 1 108 ? 1.926 -6.572 13.743 1.00 98.31 108 LEU A O 1
ATOM 865 N N . GLU A 1 109 ? 3.874 -5.602 14.273 1.00 96.94 109 GLU A N 1
ATOM 866 C CA . GLU A 1 109 ? 4.068 -6.372 15.512 1.00 96.94 109 GLU A CA 1
ATOM 867 C C . GLU A 1 109 ? 2.912 -6.185 16.499 1.00 96.94 109 GLU A C 1
ATOM 869 O O . GLU A 1 109 ? 2.466 -7.139 17.141 1.00 96.94 109 GLU A O 1
ATOM 874 N N . THR A 1 110 ? 2.426 -4.951 16.635 1.00 89.81 110 THR A N 1
ATOM 875 C CA . THR A 1 110 ? 1.320 -4.626 17.540 1.00 89.81 110 THR A CA 1
ATOM 876 C C . THR A 1 110 ? 0.012 -5.247 17.057 1.00 89.81 110 THR A C 1
ATOM 878 O O . THR A 1 110 ? -0.697 -5.852 17.858 1.00 89.81 110 THR A O 1
ATOM 881 N N . LEU A 1 111 ? -0.272 -5.207 15.754 1.00 91.00 111 LEU A N 1
ATOM 882 C CA . LEU A 1 111 ? -1.451 -5.855 15.173 1.00 91.00 111 LEU A CA 1
ATOM 883 C C . LEU A 1 111 ? -1.447 -7.373 15.393 1.00 91.00 111 LEU A C 1
ATOM 885 O O . LEU A 1 111 ? -2.469 -7.939 15.783 1.00 91.00 111 LEU A O 1
ATOM 889 N N . ILE A 1 112 ? -0.293 -8.031 15.235 1.00 94.12 112 ILE A N 1
ATOM 890 C CA . ILE A 1 112 ? -0.150 -9.464 15.541 1.00 94.12 112 ILE A CA 1
ATOM 891 C C . ILE A 1 112 ? -0.439 -9.731 17.025 1.00 94.12 112 ILE A C 1
ATOM 893 O O . ILE A 1 112 ? -1.184 -10.659 17.347 1.00 94.12 112 ILE A O 1
ATOM 897 N N . LYS A 1 113 ? 0.092 -8.905 17.940 1.00 87.75 113 LYS A N 1
ATOM 898 C CA . LYS A 1 113 ? -0.183 -9.010 19.390 1.00 87.75 113 LYS A CA 1
ATOM 899 C C . LYS A 1 113 ? -1.662 -8.787 19.724 1.00 87.75 113 LYS A C 1
ATOM 901 O O . LYS A 1 113 ? -2.171 -9.413 20.647 1.00 87.75 113 LYS A O 1
ATOM 906 N N . MET A 1 114 ? -2.355 -7.948 1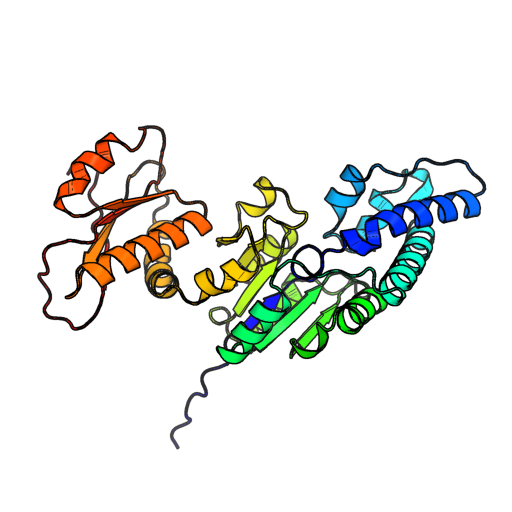8.955 1.00 84.06 114 MET A N 1
ATOM 907 C CA . MET A 1 114 ? -3.806 -7.736 19.043 1.00 84.06 114 MET A CA 1
ATOM 908 C C . MET A 1 114 ? -4.627 -8.895 18.449 1.00 84.06 114 MET A C 1
ATOM 910 O O . MET A 1 114 ? -5.853 -8.881 18.531 1.00 84.06 114 MET A O 1
ATOM 914 N N . GLY A 1 115 ? -3.978 -9.910 17.871 1.00 87.94 115 GLY A N 1
ATOM 915 C CA . GLY A 1 115 ? -4.623 -11.113 17.348 1.00 87.94 115 GLY A CA 1
ATOM 916 C C . GLY A 1 115 ? -5.002 -11.052 15.868 1.00 87.94 115 GLY A C 1
ATOM 917 O O . GLY A 1 115 ? -5.671 -11.977 15.398 1.00 87.94 115 GLY A O 1
ATOM 918 N N . TYR A 1 116 ? -4.573 -10.018 15.135 1.00 93.12 116 TYR A N 1
ATOM 919 C CA . TYR A 1 116 ? -4.795 -9.932 13.693 1.00 93.12 116 TYR A CA 1
ATOM 920 C C . TYR A 1 116 ? -3.933 -10.940 12.932 1.00 93.12 116 TYR A C 1
ATOM 922 O O . TYR A 1 116 ? -2.759 -11.157 13.236 1.00 93.12 116 TYR A O 1
ATOM 930 N N . GLU A 1 117 ? -4.520 -11.535 11.899 1.00 96.62 117 GLU A N 1
ATOM 931 C CA . GLU A 1 117 ? -3.775 -12.184 10.827 1.00 96.62 117 GLU A CA 1
ATOM 932 C C . GLU A 1 117 ? -3.440 -11.137 9.763 1.00 96.62 117 GLU A C 1
ATOM 934 O O . GLU A 1 117 ? -4.333 -10.461 9.251 1.00 96.62 117 GLU A O 1
ATOM 939 N N . LEU A 1 118 ? -2.157 -10.992 9.431 1.00 98.38 118 LEU A N 1
ATOM 940 C CA . LEU A 1 118 ? -1.721 -10.003 8.449 1.00 98.38 118 LEU A CA 1
ATOM 941 C C . LEU A 1 118 ? -1.561 -10.643 7.074 1.00 98.38 118 LEU A C 1
ATOM 943 O O . LEU A 1 118 ? -0.996 -11.738 6.955 1.00 98.38 118 LEU A O 1
ATOM 947 N N . ARG A 1 119 ? -2.021 -9.939 6.037 1.00 98.50 119 ARG A N 1
ATOM 948 C CA . ARG A 1 119 ? -1.867 -10.345 4.635 1.00 98.50 119 ARG A CA 1
ATOM 949 C C . ARG A 1 119 ? -1.298 -9.217 3.781 1.00 98.50 119 ARG A C 1
ATOM 951 O O . ARG A 1 119 ? -1.597 -8.058 4.041 1.00 98.50 119 ARG A O 1
ATOM 958 N N . CYS A 1 120 ? -0.510 -9.541 2.762 1.00 98.50 120 CYS A N 1
ATOM 959 C CA . CYS A 1 120 ? 0.039 -8.551 1.830 1.00 98.50 120 CYS A CA 1
ATOM 960 C C . CYS A 1 120 ? -0.354 -8.876 0.387 1.00 98.50 120 CYS A C 1
ATOM 962 O O . CYS A 1 120 ? -0.261 -10.031 -0.029 1.00 98.50 120 CYS A O 1
ATOM 964 N N . LEU A 1 121 ? -0.817 -7.872 -0.357 1.00 97.62 121 LEU A N 1
ATOM 965 C CA . LEU A 1 121 ? -1.258 -7.991 -1.745 1.00 97.62 121 LEU A CA 1
ATOM 966 C C . LEU A 1 121 ? -0.698 -6.840 -2.570 1.00 97.62 121 LEU A C 1
ATOM 968 O O . LEU A 1 121 ? -1.099 -5.708 -2.332 1.00 97.62 121 LEU A O 1
ATOM 972 N N . SER A 1 122 ? 0.146 -7.131 -3.560 1.00 95.50 122 SER A N 1
ATOM 973 C CA . SER A 1 122 ? 0.766 -6.113 -4.423 1.00 95.50 122 SER A CA 1
ATOM 974 C C . SER A 1 122 ? 0.636 -6.447 -5.914 1.00 95.50 122 SER A C 1
ATOM 976 O O . SER A 1 122 ? 0.559 -7.614 -6.301 1.00 95.50 122 SER A O 1
ATOM 978 N N . ASN A 1 123 ? 0.648 -5.411 -6.759 1.00 93.25 123 ASN A N 1
ATOM 979 C CA . ASN A 1 123 ? 0.767 -5.536 -8.218 1.00 93.25 123 ASN A CA 1
ATOM 980 C C . ASN A 1 123 ? 2.208 -5.818 -8.688 1.00 93.25 123 ASN A C 1
ATOM 982 O O . ASN A 1 123 ? 2.439 -5.989 -9.883 1.00 93.25 123 ASN A O 1
ATOM 986 N N . ALA A 1 124 ? 3.168 -5.865 -7.764 1.00 91.38 124 ALA A N 1
ATOM 987 C CA . ALA A 1 124 ? 4.570 -6.132 -8.043 1.00 91.38 124 ALA A CA 1
ATOM 988 C C . ALA A 1 124 ? 4.814 -7.488 -8.722 1.00 91.38 124 ALA A C 1
ATOM 990 O O . ALA A 1 124 ? 4.064 -8.450 -8.528 1.00 91.38 124 ALA A O 1
ATOM 991 N N . SER A 1 125 ? 5.929 -7.571 -9.455 1.00 90.44 125 SER A N 1
ATOM 992 C CA . SER A 1 125 ? 6.521 -8.846 -9.869 1.00 90.44 125 SER A CA 1
ATOM 993 C C . SER A 1 125 ? 7.019 -9.629 -8.654 1.00 90.44 125 SER A C 1
ATOM 995 O O . SER A 1 125 ? 7.413 -9.048 -7.636 1.00 90.44 125 SER A O 1
ATOM 997 N N . TRP A 1 126 ? 7.050 -10.955 -8.762 1.00 91.75 126 TRP A N 1
ATOM 998 C CA . TRP A 1 126 ? 7.539 -11.847 -7.716 1.00 91.75 126 TRP A CA 1
ATOM 999 C C . TRP A 1 126 ? 8.943 -11.459 -7.244 1.00 91.75 126 TRP A C 1
ATOM 1001 O O . TRP A 1 126 ? 9.181 -11.351 -6.045 1.00 91.75 126 TRP A O 1
ATOM 1011 N N . HIS A 1 127 ? 9.870 -11.217 -8.173 1.00 90.62 127 HIS A N 1
ATOM 1012 C CA . HIS A 1 127 ? 11.262 -10.909 -7.837 1.00 90.62 127 HIS A CA 1
ATOM 1013 C C . HIS A 1 127 ? 11.407 -9.609 -7.041 1.00 90.62 127 HIS A C 1
ATOM 1015 O O . HIS A 1 127 ? 12.193 -9.552 -6.090 1.00 90.62 127 HIS A O 1
ATOM 1021 N N . TYR A 1 128 ? 10.658 -8.572 -7.420 1.00 93.12 128 TYR A N 1
ATOM 1022 C CA . TYR A 1 128 ? 10.640 -7.297 -6.708 1.00 93.12 128 TYR A CA 1
ATOM 1023 C C . TYR A 1 128 ? 10.027 -7.467 -5.315 1.00 93.12 128 TYR A C 1
ATOM 1025 O O . TYR A 1 128 ? 10.637 -7.101 -4.307 1.00 93.12 128 TYR A O 1
ATOM 1033 N N . PHE A 1 129 ? 8.863 -8.117 -5.259 1.00 95.25 129 PHE A N 1
ATOM 1034 C CA . PHE A 1 129 ? 8.135 -8.397 -4.029 1.00 95.25 129 PHE A CA 1
ATOM 1035 C C . PHE A 1 129 ? 8.974 -9.202 -3.027 1.00 95.25 129 PHE A C 1
ATOM 1037 O O . PHE A 1 129 ? 9.109 -8.807 -1.869 1.00 95.25 129 PHE A O 1
ATOM 1044 N N . ASP A 1 130 ? 9.575 -10.309 -3.470 1.00 95.38 130 ASP A N 1
ATOM 1045 C CA . ASP A 1 130 ? 10.402 -11.191 -2.641 1.00 95.38 130 ASP A CA 1
ATOM 1046 C C . ASP A 1 130 ? 11.639 -10.458 -2.101 1.00 95.38 130 ASP A C 1
ATOM 1048 O O . ASP A 1 130 ? 11.945 -10.534 -0.907 1.00 95.38 130 ASP A O 1
ATOM 1052 N N . SER A 1 131 ? 12.292 -9.655 -2.951 1.00 95.56 131 SER A N 1
ATOM 1053 C CA . SER A 1 131 ? 13.444 -8.840 -2.553 1.00 95.56 131 SER A CA 1
ATOM 1054 C C . SER A 1 131 ? 13.076 -7.845 -1.452 1.00 95.56 131 SER A C 1
ATOM 1056 O O . SER A 1 131 ? 13.780 -7.752 -0.448 1.00 95.56 131 SER A O 1
ATOM 1058 N N . ILE A 1 132 ? 11.947 -7.140 -1.573 1.00 97.06 132 ILE A N 1
ATOM 1059 C CA . ILE A 1 132 ? 11.483 -6.218 -0.525 1.00 97.06 132 ILE A CA 1
ATOM 1060 C C . ILE A 1 132 ? 11.137 -6.980 0.753 1.00 97.06 132 ILE A C 1
ATOM 1062 O O . ILE A 1 132 ? 11.571 -6.594 1.843 1.00 97.06 132 ILE A O 1
ATOM 1066 N N . MET A 1 133 ? 10.386 -8.077 0.637 1.00 97.44 133 MET A N 1
ATOM 1067 C CA . MET A 1 133 ? 9.973 -8.878 1.788 1.00 97.44 133 MET A CA 1
ATOM 1068 C C . MET A 1 133 ? 11.166 -9.360 2.613 1.00 97.44 133 MET A C 1
ATOM 1070 O O . MET A 1 133 ? 11.108 -9.334 3.850 1.00 97.44 133 MET A O 1
ATOM 1074 N N . LYS A 1 134 ? 12.254 -9.742 1.940 1.00 96.12 134 LYS A N 1
ATOM 1075 C CA . LYS A 1 134 ? 13.501 -10.184 2.559 1.00 96.12 134 LYS A CA 1
ATOM 1076 C C . LYS A 1 134 ? 14.342 -9.020 3.087 1.00 96.12 134 LYS A C 1
ATOM 1078 O O . LYS A 1 134 ? 14.611 -8.965 4.287 1.00 96.12 134 LYS A O 1
ATOM 1083 N N . GLU A 1 135 ? 14.736 -8.085 2.226 1.00 96.50 135 GLU A N 1
ATOM 1084 C CA . GLU A 1 135 ? 15.724 -7.050 2.561 1.00 96.50 135 GLU A CA 1
ATOM 1085 C C . GLU A 1 135 ? 15.158 -6.001 3.537 1.00 96.50 135 GLU A C 1
ATOM 1087 O O . GLU A 1 135 ? 15.876 -5.476 4.387 1.00 96.50 135 GLU A O 1
ATOM 1092 N N . CYS A 1 136 ? 13.843 -5.747 3.508 1.00 96.62 136 CYS A N 1
ATOM 1093 C CA . CYS A 1 136 ? 13.163 -4.894 4.492 1.00 96.62 136 CYS A CA 1
ATOM 1094 C C . CYS A 1 136 ? 12.635 -5.661 5.717 1.00 96.62 136 CYS A C 1
ATOM 1096 O O . CYS A 1 136 ? 12.026 -5.053 6.601 1.00 96.62 136 CYS A O 1
ATOM 1098 N N . ARG A 1 137 ? 12.883 -6.977 5.817 1.00 97.12 137 ARG A N 1
ATOM 1099 C CA . ARG A 1 137 ? 12.433 -7.846 6.924 1.00 97.12 137 ARG A CA 1
ATOM 1100 C C . ARG A 1 137 ? 10.922 -7.768 7.179 1.00 97.12 137 ARG A C 1
ATOM 1102 O O . ARG A 1 137 ? 10.480 -7.729 8.328 1.00 97.12 137 ARG A O 1
ATOM 1109 N N . LEU A 1 138 ? 10.138 -7.718 6.105 1.00 98.38 138 LEU A N 1
ATOM 1110 C CA . LEU A 1 138 ? 8.675 -7.666 6.161 1.00 98.38 138 LEU A CA 1
ATOM 1111 C C . LEU A 1 138 ? 8.042 -9.062 6.137 1.00 98.38 138 LEU A C 1
ATOM 1113 O O . LEU A 1 138 ? 7.010 -9.270 6.771 1.00 98.38 138 LEU A O 1
ATOM 1117 N N . GLY A 1 139 ? 8.679 -10.035 5.475 1.00 97.56 139 GLY A N 1
ATOM 1118 C CA . GLY A 1 139 ? 8.101 -11.368 5.257 1.00 97.56 139 GLY A CA 1
ATOM 1119 C C . GLY A 1 139 ? 7.700 -12.106 6.541 1.00 97.56 139 GLY A C 1
ATOM 1120 O O . GLY A 1 139 ? 6.732 -12.856 6.540 1.00 97.56 139 GLY A O 1
ATOM 1121 N N . GLN A 1 140 ? 8.378 -11.838 7.660 1.00 97.50 140 GLN A N 1
ATOM 1122 C CA . GLN A 1 140 ? 8.078 -12.442 8.965 1.00 97.50 140 GLN A CA 1
ATOM 1123 C C . GLN A 1 140 ? 6.709 -12.051 9.556 1.00 97.50 140 GLN A C 1
ATOM 1125 O O . GLN A 1 140 ? 6.240 -12.719 10.475 1.00 97.50 140 GLN A O 1
ATOM 1130 N N . PHE A 1 141 ? 6.079 -10.973 9.075 1.00 98.50 141 PHE A N 1
ATOM 1131 C CA . PHE A 1 141 ? 4.811 -10.480 9.625 1.00 98.50 141 PHE A CA 1
ATOM 1132 C C . PHE A 1 141 ? 3.575 -11.080 8.951 1.00 98.50 141 PHE A C 1
ATOM 1134 O O . PHE A 1 141 ? 2.507 -11.115 9.560 1.00 98.50 141 PHE A O 1
ATOM 1141 N N . PHE A 1 142 ? 3.696 -11.530 7.701 1.00 98.38 142 PHE A N 1
ATOM 1142 C CA . PHE A 1 142 ? 2.549 -11.881 6.869 1.00 98.38 142 PHE A CA 1
ATOM 1143 C C . PHE A 1 142 ? 2.302 -13.385 6.860 1.00 98.38 142 PHE A C 1
ATOM 1145 O O . PHE A 1 142 ? 3.161 -14.173 6.475 1.00 98.38 142 PHE A O 1
ATOM 1152 N N . ALA A 1 143 ? 1.091 -13.787 7.249 1.00 97.00 143 ALA A N 1
ATOM 1153 C CA . ALA A 1 143 ? 0.661 -15.181 7.167 1.00 97.00 143 ALA A CA 1
ATOM 1154 C C . ALA A 1 143 ? 0.354 -15.597 5.720 1.00 97.00 143 ALA A C 1
ATOM 1156 O O . ALA A 1 143 ? 0.490 -16.766 5.363 1.00 97.00 143 ALA A O 1
ATOM 1157 N N . VAL A 1 144 ? -0.082 -14.638 4.898 1.00 96.88 144 VAL A N 1
ATOM 1158 C CA . VAL A 1 144 ? -0.385 -14.827 3.478 1.00 96.88 144 VAL A CA 1
ATOM 1159 C C . VAL A 1 144 ? 0.122 -13.620 2.700 1.00 96.88 144 VAL A C 1
ATOM 1161 O O . VAL A 1 144 ? -0.196 -12.483 3.040 1.00 96.88 144 VAL A O 1
ATOM 1164 N N . SER A 1 145 ? 0.855 -13.875 1.625 1.00 96.88 145 SER A N 1
ATOM 1165 C CA . SER A 1 145 ? 1.346 -12.857 0.702 1.00 96.88 145 SER A CA 1
ATOM 1166 C C . SER A 1 145 ? 1.012 -13.282 -0.723 1.00 96.88 145 SER A C 1
ATOM 1168 O O . SER A 1 145 ? 1.281 -14.425 -1.091 1.00 96.88 145 SER A O 1
ATOM 1170 N N . GLU A 1 146 ? 0.411 -12.396 -1.512 1.00 96.00 146 GLU A N 1
ATOM 1171 C CA . GLU A 1 146 ? 0.095 -12.629 -2.924 1.00 96.00 146 GLU A CA 1
ATOM 1172 C C . GLU A 1 146 ? 0.595 -11.442 -3.775 1.00 96.00 146 GLU A C 1
ATOM 1174 O O . GLU A 1 146 ? 0.552 -10.289 -3.349 1.00 96.00 146 GLU A O 1
ATOM 1179 N N . TRP A 1 147 ? 1.085 -11.733 -4.978 1.00 93.81 147 TRP A N 1
ATOM 1180 C CA . TRP A 1 147 ? 1.598 -10.767 -5.955 1.00 93.81 147 TRP A CA 1
ATOM 1181 C C . TRP A 1 147 ? 0.927 -11.021 -7.310 1.00 93.81 147 TRP A C 1
ATOM 1183 O O . TRP A 1 147 ? 0.484 -12.146 -7.573 1.00 93.81 147 TRP A O 1
ATOM 1193 N N . LEU A 1 148 ? 0.806 -9.983 -8.138 1.00 92.44 148 LEU A N 1
ATOM 1194 C CA . LEU A 1 148 ? 0.026 -10.038 -9.383 1.00 92.44 148 LEU A CA 1
ATOM 1195 C C . LEU A 1 148 ? 0.833 -9.718 -10.649 1.00 92.44 148 LEU A C 1
ATOM 1197 O O . LEU A 1 148 ? 0.295 -9.874 -11.740 1.00 92.44 148 LEU A O 1
ATOM 1201 N N . GLY A 1 149 ? 2.098 -9.298 -10.537 1.00 85.75 149 GLY A N 1
ATOM 1202 C CA . GLY A 1 149 ? 2.859 -8.753 -11.666 1.00 85.75 149 GLY A CA 1
ATOM 1203 C C . GLY A 1 149 ? 2.955 -9.672 -12.890 1.00 85.75 149 GLY A C 1
ATOM 1204 O O . GLY A 1 149 ? 2.903 -9.186 -14.017 1.00 85.75 149 GLY A O 1
ATOM 1205 N N . GLU A 1 150 ? 3.057 -10.988 -12.691 1.00 83.19 150 GLU A N 1
ATOM 1206 C CA . GLU A 1 150 ? 3.148 -11.977 -13.774 1.00 83.19 150 GLU A CA 1
ATOM 1207 C C . GLU A 1 150 ? 1.795 -12.549 -14.230 1.00 83.19 150 GLU A C 1
ATOM 1209 O O . GLU A 1 150 ? 1.718 -13.144 -15.306 1.00 83.19 150 GLU A O 1
ATOM 1214 N N . ASP A 1 151 ? 0.734 -12.409 -13.429 1.00 83.88 151 ASP A N 1
ATOM 1215 C CA . ASP A 1 151 ? -0.562 -13.046 -13.683 1.00 83.88 151 ASP A CA 1
ATOM 1216 C C . ASP A 1 151 ? -1.640 -12.014 -14.019 1.00 83.88 151 ASP A C 1
ATOM 1218 O O . ASP A 1 151 ? -2.411 -11.568 -13.168 1.00 83.88 151 ASP A O 1
ATOM 1222 N N . LEU A 1 152 ? -1.732 -11.697 -15.311 1.00 80.69 152 LEU A N 1
ATOM 1223 C CA . LEU A 1 152 ? -2.717 -10.760 -15.856 1.00 80.69 152 LEU A CA 1
ATOM 1224 C C . LEU A 1 152 ? -4.167 -11.263 -15.764 1.00 80.69 152 LEU A C 1
ATOM 1226 O O . LEU A 1 152 ? -5.094 -10.510 -16.052 1.00 80.69 152 LEU A O 1
ATOM 1230 N N . THR A 1 153 ? -4.389 -12.530 -15.398 1.00 85.62 153 THR A N 1
ATOM 1231 C CA . THR A 1 153 ? -5.743 -13.086 -15.243 1.00 85.62 153 THR A CA 1
ATOM 1232 C C . THR A 1 153 ? -6.341 -12.795 -13.871 1.00 85.62 153 THR A C 1
ATOM 1234 O O . THR A 1 153 ? -7.528 -13.039 -13.651 1.00 85.62 153 THR A O 1
ATOM 1237 N N . ARG A 1 154 ? -5.530 -12.279 -12.942 1.00 89.62 154 ARG A N 1
ATOM 1238 C CA . ARG A 1 154 ? -5.919 -12.015 -11.562 1.00 89.62 154 ARG A CA 1
ATOM 1239 C C . ARG A 1 154 ? -5.872 -10.528 -11.267 1.00 89.62 154 ARG A C 1
ATOM 1241 O O . ARG A 1 154 ? -4.974 -9.816 -11.695 1.00 89.62 154 ARG A O 1
ATOM 1248 N N . SER A 1 155 ? -6.815 -10.078 -10.449 1.00 92.50 155 SER A N 1
ATOM 1249 C CA . SER A 1 155 ? -6.891 -8.690 -10.006 1.00 92.50 155 SER A CA 1
ATOM 1250 C C . SER A 1 155 ? -6.891 -8.583 -8.478 1.00 92.50 155 SER A C 1
ATOM 1252 O O . SER A 1 155 ? -7.234 -9.542 -7.773 1.00 92.50 155 SER A O 1
ATOM 1254 N N . LYS A 1 156 ? -6.541 -7.402 -7.941 1.00 95.12 156 LYS A N 1
ATOM 1255 C CA . LYS A 1 156 ? -6.688 -7.117 -6.502 1.00 95.12 156 LYS A CA 1
ATOM 1256 C C . LYS A 1 156 ? -8.113 -7.438 -5.998 1.00 95.12 156 LYS A C 1
ATOM 1258 O O . LYS A 1 156 ? -8.210 -8.181 -5.019 1.00 95.12 156 LYS A O 1
ATOM 1263 N N . PRO A 1 157 ? -9.207 -6.998 -6.663 1.00 96.50 157 PRO A N 1
ATOM 1264 C CA . PRO A 1 157 ? -10.571 -7.384 -6.293 1.00 96.50 157 PRO A CA 1
ATOM 1265 C C . PRO A 1 157 ? -10.779 -8.897 -6.142 1.00 96.50 157 PRO A C 1
ATOM 1267 O O . PRO A 1 157 ? -11.383 -9.333 -5.165 1.00 96.50 157 PRO A O 1
ATOM 1270 N N . ASP A 1 158 ? -10.253 -9.726 -7.049 1.00 96.25 158 ASP A N 1
ATOM 1271 C CA . ASP A 1 158 ? -10.456 -11.182 -6.987 1.00 96.25 158 ASP A CA 1
ATOM 1272 C C . ASP A 1 158 ? -9.795 -11.811 -5.756 1.00 96.25 158 ASP A C 1
ATOM 1274 O O . ASP A 1 158 ? -10.377 -12.673 -5.078 1.00 96.25 158 ASP A O 1
ATOM 1278 N N . VAL A 1 159 ? -8.579 -11.358 -5.439 1.00 97.19 159 VAL A N 1
ATOM 1279 C CA . VAL A 1 159 ? -7.837 -11.819 -4.261 1.00 97.19 159 VAL A CA 1
ATOM 1280 C C . VAL A 1 159 ? -8.512 -11.342 -2.981 1.00 97.19 159 VAL A C 1
ATOM 1282 O O . VAL A 1 159 ? -8.736 -12.146 -2.071 1.00 97.19 159 VAL A O 1
ATOM 1285 N N . LEU A 1 160 ? -8.924 -10.075 -2.929 1.00 97.81 160 LEU A N 1
ATOM 1286 C CA . LEU A 1 160 ? -9.663 -9.528 -1.795 1.00 97.81 160 LEU A CA 1
ATOM 1287 C C . LEU A 1 160 ? -11.003 -10.249 -1.604 1.00 97.81 160 LEU A C 1
ATOM 1289 O O . LEU A 1 160 ? -11.340 -10.610 -0.478 1.00 97.81 160 LEU A O 1
ATOM 1293 N N . ALA A 1 161 ? -11.727 -10.584 -2.676 1.00 97.50 161 ALA A N 1
ATOM 1294 C CA . ALA A 1 161 ? -12.962 -11.364 -2.601 1.00 97.50 161 ALA A CA 1
ATOM 1295 C C . ALA A 1 161 ? -12.718 -12.760 -2.006 1.00 97.50 161 ALA A C 1
ATOM 1297 O O . ALA A 1 161 ? -13.492 -13.234 -1.168 1.00 97.50 161 ALA A O 1
ATOM 1298 N N . LYS A 1 162 ? -11.638 -13.436 -2.421 1.00 97.31 162 LYS A N 1
ATOM 1299 C CA . LYS A 1 162 ? -11.216 -14.730 -1.862 1.00 97.31 162 LYS A CA 1
ATOM 1300 C C . LYS A 1 162 ? -10.900 -14.603 -0.373 1.00 97.31 162 LYS A C 1
ATOM 1302 O O . LYS A 1 162 ? -11.396 -15.409 0.417 1.00 97.31 162 LYS A O 1
ATOM 1307 N N . TRP A 1 163 ? -10.116 -13.606 0.021 1.00 97.00 163 TRP A N 1
ATOM 1308 C CA . TRP A 1 163 ? -9.753 -13.383 1.419 1.00 97.00 163 TRP A CA 1
ATOM 1309 C C . TRP A 1 163 ? -10.962 -13.021 2.282 1.00 97.00 163 TRP A C 1
ATOM 1311 O O . TRP A 1 163 ? -11.133 -13.590 3.358 1.00 97.00 163 TRP A O 1
ATOM 1321 N N . ALA A 1 164 ? -11.866 -12.189 1.772 1.00 94.75 164 ALA A N 1
ATOM 1322 C CA . ALA A 1 164 ? -13.102 -11.823 2.447 1.00 94.75 164 ALA A CA 1
ATOM 1323 C C . ALA A 1 164 ? -14.048 -13.019 2.638 1.00 94.75 164 ALA A C 1
ATOM 1325 O O . ALA A 1 164 ? -14.656 -13.156 3.698 1.00 94.75 164 ALA A O 1
ATOM 1326 N N . ARG A 1 165 ? -14.132 -13.951 1.674 1.00 95.06 165 ARG A N 1
ATOM 1327 C CA . ARG A 1 165 ? -14.871 -15.219 1.860 1.00 95.06 165 ARG A CA 1
ATOM 1328 C C . ARG A 1 165 ? -14.266 -16.087 2.967 1.00 95.06 165 ARG A C 1
ATOM 1330 O O . ARG A 1 165 ? -14.997 -16.731 3.719 1.00 95.06 165 ARG A O 1
ATOM 1337 N N . GLN A 1 166 ? -12.939 -16.111 3.081 1.00 93.62 166 GLN A N 1
ATOM 1338 C CA . GLN A 1 166 ? -12.238 -16.885 4.108 1.00 93.62 166 GLN A CA 1
ATOM 1339 C C . GLN A 1 166 ? -12.416 -16.271 5.504 1.00 93.62 166 GLN A C 1
ATOM 1341 O O . GLN A 1 166 ? -12.784 -16.989 6.438 1.00 93.62 166 GLN A O 1
ATOM 1346 N N . ALA A 1 167 ? -12.206 -14.961 5.640 1.00 89.69 167 ALA A N 1
ATOM 1347 C CA . ALA A 1 167 ? -12.226 -14.237 6.912 1.00 89.69 167 ALA A CA 1
ATOM 1348 C C . ALA A 1 167 ? -13.641 -13.866 7.396 1.00 89.69 167 ALA A C 1
ATOM 1350 O O . ALA A 1 167 ? -13.896 -13.864 8.599 1.00 89.69 167 ALA A O 1
ATOM 1351 N N . GLY A 1 168 ? -14.568 -13.629 6.463 1.00 87.94 168 GLY A N 1
ATOM 1352 C CA . GLY A 1 168 ? -15.807 -12.877 6.674 1.00 87.94 168 GLY A CA 1
ATOM 1353 C C . GLY A 1 168 ? -15.593 -11.407 6.301 1.00 87.94 168 GLY A C 1
ATOM 1354 O O . GLY A 1 168 ? -14.633 -10.806 6.770 1.00 87.94 168 GLY A O 1
ATOM 1355 N N . LYS A 1 169 ? -16.469 -10.832 5.460 1.00 86.38 169 LYS A N 1
ATOM 1356 C CA . LYS A 1 169 ? -16.319 -9.461 4.926 1.00 86.38 169 LYS A CA 1
ATOM 1357 C C . LYS A 1 169 ? -16.167 -8.402 6.020 1.00 86.38 169 LYS A C 1
ATOM 1359 O O . LYS A 1 169 ? -15.317 -7.535 5.909 1.00 86.38 169 LYS A O 1
ATOM 1364 N N . ASP A 1 170 ? -16.920 -8.539 7.109 1.00 83.62 170 ASP A N 1
ATOM 1365 C CA . ASP A 1 170 ? -16.865 -7.626 8.258 1.00 83.62 170 ASP A CA 1
ATOM 1366 C C . ASP A 1 170 ? -15.646 -7.807 9.166 1.00 83.62 170 ASP A C 1
ATOM 1368 O O . ASP A 1 170 ? -15.476 -7.050 10.119 1.00 83.62 170 ASP A O 1
ATOM 1372 N N . ASN A 1 171 ? -14.831 -8.827 8.900 1.00 87.25 171 ASN A N 1
ATOM 1373 C CA . ASN A 1 171 ? -13.686 -9.225 9.710 1.00 87.25 171 ASN A CA 1
ATOM 1374 C C . ASN A 1 171 ? -12.358 -9.034 8.961 1.00 87.25 171 ASN A C 1
ATOM 1376 O O . ASN A 1 171 ? -11.333 -9.580 9.367 1.00 87.25 171 ASN A O 1
ATOM 1380 N N . ILE A 1 172 ? -12.385 -8.310 7.842 1.00 93.50 172 ILE A N 1
ATOM 1381 C CA . ILE A 1 172 ? -11.218 -7.934 7.052 1.00 93.50 172 ILE A CA 1
ATOM 1382 C C . ILE A 1 172 ? -11.321 -6.461 6.663 1.00 93.50 172 ILE A C 1
ATOM 1384 O O . ILE A 1 172 ? -12.399 -5.977 6.328 1.00 93.50 172 ILE A O 1
ATOM 1388 N N . PHE A 1 173 ? -10.188 -5.771 6.673 1.00 94.69 173 PHE A N 1
ATOM 1389 C CA . PHE A 1 173 ? -10.034 -4.464 6.043 1.00 94.69 173 PHE A CA 1
ATOM 1390 C C . PHE A 1 173 ? -8.763 -4.452 5.190 1.00 94.69 173 PHE A C 1
ATOM 1392 O O . PHE A 1 173 ? -7.856 -5.267 5.403 1.00 94.69 173 PHE A O 1
ATOM 1399 N N . TYR A 1 174 ? -8.715 -3.544 4.221 1.00 97.75 174 TYR A N 1
ATOM 1400 C CA . TYR A 1 174 ? -7.564 -3.320 3.355 1.00 97.75 174 TYR A CA 1
ATOM 1401 C C . TYR A 1 174 ? -6.919 -1.965 3.649 1.00 97.75 174 TYR A C 1
ATOM 1403 O O . TYR A 1 174 ? -7.601 -1.022 4.044 1.00 97.75 174 TYR A O 1
ATOM 1411 N N . VAL A 1 175 ? -5.606 -1.868 3.478 1.00 98.00 175 VAL A N 1
ATOM 1412 C CA . VAL A 1 175 ? -4.848 -0.623 3.618 1.00 98.00 175 VAL A CA 1
ATOM 1413 C C . VAL A 1 175 ? -4.038 -0.411 2.351 1.00 98.00 175 VAL A C 1
ATOM 1415 O O . VAL A 1 175 ? -3.299 -1.313 1.959 1.00 98.00 175 VAL A O 1
ATOM 1418 N N . GLY A 1 176 ? -4.179 0.754 1.729 1.00 97.12 176 GLY A N 1
ATOM 1419 C CA . GLY A 1 176 ? -3.533 1.093 0.460 1.00 97.12 176 GLY A CA 1
ATOM 1420 C C . GLY A 1 176 ? -3.321 2.598 0.318 1.00 97.12 176 GLY A C 1
ATOM 1421 O O . GLY A 1 176 ? -3.868 3.372 1.102 1.00 97.12 176 GLY A O 1
ATOM 1422 N N . ASP A 1 177 ? -2.541 3.033 -0.664 1.00 96.06 177 ASP A N 1
ATOM 1423 C CA . ASP A 1 177 ? -2.266 4.454 -0.916 1.00 96.06 177 ASP A CA 1
ATOM 1424 C C . ASP A 1 177 ? -2.876 4.959 -2.226 1.00 96.06 177 ASP A C 1
ATOM 1426 O O . ASP A 1 177 ? -2.692 6.126 -2.571 1.00 96.06 177 ASP A O 1
ATOM 1430 N N . ARG A 1 178 ? -3.588 4.104 -2.970 1.00 94.31 178 ARG A N 1
ATOM 1431 C CA . ARG A 1 178 ? -4.153 4.448 -4.275 1.00 94.31 178 ARG A CA 1
ATOM 1432 C C . ARG A 1 178 ? -5.659 4.327 -4.339 1.00 94.31 178 ARG A C 1
ATOM 1434 O O . ARG A 1 178 ? -6.272 3.458 -3.724 1.00 94.31 178 ARG A O 1
ATOM 1441 N N . LEU A 1 179 ? -6.246 5.092 -5.259 1.00 92.00 179 LEU A N 1
ATOM 1442 C CA . LEU A 1 179 ? -7.639 4.905 -5.668 1.00 92.00 179 LEU A CA 1
ATOM 1443 C C . LEU A 1 179 ? -7.910 3.474 -6.169 1.00 92.00 179 LEU A C 1
ATOM 1445 O O . LEU A 1 179 ? -9.008 2.950 -5.992 1.00 92.00 179 LEU A O 1
ATOM 1449 N N . GLY A 1 180 ? -6.910 2.816 -6.767 1.00 92.50 180 GLY A N 1
ATOM 1450 C CA . GLY A 1 180 ? -6.991 1.404 -7.149 1.00 92.50 180 GLY A CA 1
ATOM 1451 C C . GLY A 1 180 ? -7.263 0.474 -5.961 1.00 92.50 180 GLY A C 1
ATOM 1452 O O . GLY A 1 180 ? -8.064 -0.451 -6.090 1.00 92.50 180 GLY A O 1
ATOM 1453 N N . ASP A 1 181 ? -6.671 0.750 -4.797 1.00 95.69 181 ASP A N 1
ATOM 1454 C CA . ASP A 1 181 ? -6.888 -0.018 -3.566 1.00 95.69 181 ASP A CA 1
ATOM 1455 C C . ASP A 1 181 ? -8.284 0.213 -3.001 1.00 95.69 181 ASP A C 1
ATOM 1457 O O . ASP A 1 181 ? -8.989 -0.745 -2.675 1.00 95.69 181 ASP A O 1
ATOM 1461 N N . VAL A 1 182 ? -8.702 1.483 -2.956 1.00 94.31 182 VAL A N 1
ATOM 1462 C CA . VAL A 1 182 ? -10.040 1.894 -2.513 1.00 94.31 182 VAL A CA 1
ATOM 1463 C C . VAL A 1 182 ? -11.108 1.208 -3.359 1.00 94.31 182 VAL A C 1
ATOM 1465 O O . VAL A 1 182 ? -11.974 0.505 -2.837 1.00 94.31 182 VAL A O 1
ATOM 1468 N N . ARG A 1 183 ? -10.993 1.307 -4.688 1.00 94.81 183 ARG A N 1
ATOM 1469 C CA . ARG A 1 183 ? -11.912 0.652 -5.626 1.00 94.81 183 ARG A CA 1
ATOM 1470 C C . ARG A 1 183 ? -11.901 -0.865 -5.478 1.00 94.81 183 ARG A C 1
ATOM 1472 O O . ARG A 1 183 ? -12.967 -1.478 -5.523 1.00 94.81 183 ARG A O 1
ATOM 1479 N N . ALA A 1 184 ? -10.732 -1.479 -5.291 1.00 95.62 184 ALA A N 1
ATOM 1480 C CA . ALA A 1 184 ? -10.626 -2.927 -5.150 1.00 95.62 184 ALA A CA 1
ATOM 1481 C C . ALA A 1 184 ? -11.310 -3.452 -3.882 1.00 95.62 184 ALA A C 1
ATOM 1483 O O . ALA A 1 184 ? -12.008 -4.467 -3.938 1.00 95.62 184 ALA A O 1
ATOM 1484 N N . ALA A 1 185 ? -11.147 -2.754 -2.759 1.00 96.00 185 ALA A N 1
ATOM 1485 C CA . ALA A 1 185 ? -11.803 -3.082 -1.500 1.00 96.00 185 ALA A CA 1
ATOM 1486 C C . ALA A 1 185 ? -13.324 -2.852 -1.564 1.00 96.00 185 ALA A C 1
ATOM 1488 O O . ALA A 1 185 ? -14.111 -3.747 -1.233 1.00 96.00 185 ALA A O 1
ATOM 1489 N N . HIS A 1 186 ? -13.754 -1.703 -2.089 1.00 94.50 186 HIS A N 1
ATOM 1490 C CA . HIS A 1 186 ? -15.170 -1.372 -2.258 1.00 94.50 186 HIS A CA 1
ATOM 1491 C C . HIS A 1 186 ? -15.902 -2.340 -3.188 1.00 94.50 186 HIS A C 1
ATOM 1493 O O . HIS A 1 186 ? -17.020 -2.756 -2.879 1.00 94.50 186 HIS A O 1
ATOM 1499 N N . ALA A 1 187 ? -15.264 -2.782 -4.277 1.00 96.25 187 ALA A N 1
ATOM 1500 C CA . ALA A 1 187 ? -15.842 -3.750 -5.211 1.00 96.25 187 ALA A CA 1
ATOM 1501 C C . ALA A 1 187 ? -16.251 -5.073 -4.537 1.00 96.25 187 ALA A C 1
ATOM 1503 O O . ALA A 1 187 ? -17.142 -5.773 -5.021 1.00 96.25 187 ALA A O 1
ATOM 1504 N N . VAL A 1 188 ? -15.627 -5.420 -3.406 1.00 95.81 188 VAL A N 1
ATOM 1505 C CA . VAL A 1 188 ? -15.929 -6.644 -2.652 1.00 95.81 188 VAL A CA 1
ATOM 1506 C C . VAL A 1 188 ? -16.657 -6.381 -1.330 1.00 95.81 188 VAL A C 1
ATOM 1508 O O . VAL A 1 188 ? -17.095 -7.340 -0.678 1.00 95.81 188 VAL A O 1
ATOM 1511 N N . GLY A 1 189 ? -16.866 -5.109 -0.979 1.00 91.31 189 GLY A N 1
ATOM 1512 C CA . GLY A 1 189 ? -17.548 -4.661 0.232 1.00 91.31 189 GLY A CA 1
ATOM 1513 C C . GLY A 1 189 ? -16.746 -4.925 1.504 1.00 91.31 189 GLY A C 1
ATOM 1514 O O . GLY A 1 189 ? -17.313 -5.430 2.472 1.00 91.31 189 GLY A O 1
ATOM 1515 N N . ILE A 1 190 ? -15.434 -4.675 1.472 1.00 92.12 190 ILE A N 1
ATOM 1516 C CA . ILE A 1 190 ? -14.582 -4.667 2.670 1.00 92.12 190 ILE A CA 1
ATOM 1517 C C . ILE A 1 190 ? -14.129 -3.240 2.959 1.00 92.12 190 ILE A C 1
ATOM 1519 O O . ILE A 1 190 ? -13.975 -2.449 2.031 1.00 92.12 190 ILE A O 1
ATOM 1523 N N . GLU A 1 191 ? -13.908 -2.941 4.236 1.00 91.25 191 GLU A N 1
ATOM 1524 C CA . GLU A 1 191 ? -13.479 -1.611 4.673 1.00 91.25 191 GLU A CA 1
ATOM 1525 C C . GLU A 1 191 ? -12.061 -1.304 4.173 1.00 91.25 191 GLU A C 1
ATOM 1527 O O . GLU A 1 191 ? -11.201 -2.193 4.162 1.00 91.25 191 GLU A O 1
ATOM 1532 N N . VAL A 1 192 ? -11.802 -0.055 3.789 1.00 93.88 192 VAL A N 1
ATOM 1533 C CA . VAL A 1 192 ? -10.498 0.403 3.302 1.00 93.88 192 VAL A CA 1
ATOM 1534 C C . VAL A 1 192 ? -9.989 1.629 4.049 1.00 93.88 192 VAL A C 1
ATOM 1536 O O . VAL A 1 192 ? -10.665 2.647 4.167 1.00 93.88 192 VAL A O 1
ATOM 1539 N N . VAL A 1 193 ? -8.753 1.539 4.535 1.00 94.19 193 VAL A N 1
ATOM 1540 C CA . VAL A 1 193 ? -8.023 2.665 5.121 1.00 94.19 193 VAL A CA 1
ATOM 1541 C C . VAL A 1 193 ? -6.979 3.132 4.116 1.00 94.19 193 VAL A C 1
ATOM 1543 O O . VAL A 1 193 ? -6.024 2.416 3.822 1.00 94.19 193 VAL A O 1
ATOM 1546 N N . ALA A 1 194 ? -7.149 4.335 3.592 1.00 95.06 194 ALA A N 1
ATOM 1547 C CA . ALA A 1 194 ? -6.173 4.964 2.726 1.00 95.06 194 ALA A CA 1
ATOM 1548 C C . ALA A 1 194 ? -5.026 5.593 3.525 1.00 95.06 194 ALA A C 1
ATOM 1550 O O . ALA A 1 194 ? -5.226 6.131 4.618 1.00 95.06 194 ALA A O 1
ATOM 1551 N N . VAL A 1 195 ? -3.823 5.588 2.954 1.00 95.12 195 VAL A N 1
ATOM 1552 C CA . VAL A 1 195 ? -2.662 6.275 3.523 1.00 95.12 195 VAL A CA 1
ATOM 1553 C C . VAL A 1 195 ? -2.228 7.445 2.644 1.00 95.12 195 VAL A C 1
ATOM 1555 O O . VAL A 1 195 ? -1.934 7.290 1.466 1.00 95.12 195 VAL A O 1
ATOM 1558 N N . SER A 1 196 ? -2.167 8.642 3.225 1.00 93.44 196 SER A N 1
ATOM 1559 C CA . SER A 1 196 ? -1.880 9.881 2.480 1.00 93.44 196 SER A CA 1
ATOM 1560 C C . SER A 1 196 ? -0.391 10.207 2.340 1.00 93.44 196 SER A C 1
ATOM 1562 O O . SER A 1 196 ? -0.017 11.112 1.597 1.00 93.44 196 SER A O 1
ATOM 1564 N N . TYR A 1 197 ? 0.480 9.469 3.033 1.00 93.06 197 TYR A N 1
ATOM 1565 C CA . TYR A 1 197 ? 1.935 9.614 2.914 1.00 93.06 197 TYR A CA 1
ATOM 1566 C C . TYR A 1 197 ? 2.525 8.877 1.698 1.00 93.06 197 TYR A C 1
ATOM 1568 O O . TYR A 1 197 ? 3.723 9.016 1.432 1.00 93.06 197 TYR A O 1
ATOM 1576 N N . GLY A 1 198 ? 1.716 8.071 1.001 1.00 93.38 198 GLY A N 1
ATOM 1577 C CA . GLY A 1 198 ? 2.115 7.309 -0.179 1.00 93.38 198 GLY A CA 1
ATOM 1578 C C . GLY A 1 198 ? 2.171 8.163 -1.446 1.00 93.38 198 GLY A C 1
ATOM 1579 O O . GLY A 1 198 ? 2.687 9.287 -1.448 1.00 93.38 198 GLY A O 1
ATOM 1580 N N . TYR A 1 199 ? 1.689 7.610 -2.553 1.00 91.69 199 TYR A N 1
ATOM 1581 C CA . TYR A 1 199 ? 1.757 8.204 -3.886 1.00 91.69 199 TYR A CA 1
ATOM 1582 C C . TYR A 1 199 ? 0.432 8.733 -4.404 1.00 91.69 199 TYR A C 1
ATOM 1584 O O . TYR A 1 199 ? 0.476 9.568 -5.310 1.00 91.69 199 TYR A O 1
ATOM 1592 N N . GLY A 1 200 ? -0.692 8.276 -3.850 1.00 87.81 200 GLY A N 1
ATOM 1593 C CA . GLY A 1 200 ? -1.997 8.808 -4.212 1.00 87.81 200 GLY A CA 1
ATOM 1594 C C . GLY A 1 200 ? -2.164 10.274 -3.821 1.00 87.81 200 GLY A C 1
ATOM 1595 O O . GLY A 1 200 ? -1.580 10.743 -2.838 1.00 87.81 200 GLY A O 1
ATOM 1596 N N . ASP A 1 201 ? -2.930 11.014 -4.615 1.00 84.56 201 ASP A N 1
ATOM 1597 C CA . ASP A 1 201 ? -3.294 12.393 -4.288 1.00 84.56 201 ASP A CA 1
ATOM 1598 C C . ASP A 1 201 ? -4.488 12.462 -3.320 1.00 84.56 201 ASP A C 1
ATOM 1600 O O . ASP A 1 201 ? -5.114 11.460 -2.977 1.00 84.56 201 ASP A O 1
ATOM 1604 N N . LYS A 1 202 ? -4.772 13.655 -2.782 1.00 79.56 202 LYS A N 1
ATOM 1605 C CA . LYS A 1 202 ? -5.832 13.792 -1.773 1.00 79.56 202 LYS A CA 1
ATOM 1606 C C . LYS A 1 202 ? -7.190 13.445 -2.358 1.00 79.56 202 LYS A C 1
ATOM 1608 O O . LYS A 1 202 ? -8.005 12.866 -1.654 1.00 79.56 202 LYS A O 1
ATOM 1613 N N . GLU A 1 203 ? -7.422 13.828 -3.605 1.00 81.38 203 GLU A N 1
ATOM 1614 C CA . GLU A 1 203 ? -8.648 13.607 -4.355 1.00 81.38 203 GLU A CA 1
ATOM 1615 C C . GLU A 1 203 ? -8.910 12.108 -4.570 1.00 81.38 203 GLU A C 1
ATOM 1617 O O . GLU A 1 203 ? -10.030 11.657 -4.340 1.00 81.38 203 GLU A O 1
ATOM 1622 N N . GLU A 1 204 ? -7.879 11.323 -4.900 1.00 77.94 204 GLU A N 1
ATOM 1623 C CA . GLU A 1 204 ? -7.920 9.861 -5.027 1.00 77.94 204 GLU A CA 1
ATOM 1624 C C . GLU A 1 204 ? -8.349 9.166 -3.727 1.00 77.94 204 GLU A C 1
ATOM 1626 O O . GLU A 1 204 ? -8.997 8.120 -3.769 1.00 77.94 204 GLU A O 1
ATOM 1631 N N . LEU A 1 205 ? -7.993 9.729 -2.570 1.00 84.06 205 LEU A N 1
ATOM 1632 C CA . LEU A 1 205 ? -8.222 9.097 -1.269 1.00 84.06 205 LEU A CA 1
ATOM 1633 C C . LEU A 1 205 ? -9.535 9.513 -0.593 1.00 84.06 205 LEU A C 1
ATOM 1635 O O . LEU A 1 205 ? -9.904 8.909 0.413 1.00 84.06 205 LEU A O 1
ATOM 1639 N N . GLN A 1 206 ? -10.264 10.500 -1.133 1.00 79.06 206 GLN A N 1
ATOM 1640 C CA . GLN A 1 206 ? -11.537 10.976 -0.557 1.00 79.06 206 GLN A CA 1
ATOM 1641 C C . GLN A 1 206 ? -12.617 9.895 -0.498 1.00 79.06 206 GLN A C 1
ATOM 1643 O O . GLN A 1 206 ? -13.539 9.994 0.308 1.00 79.06 206 GLN A O 1
ATOM 1648 N N . GLU A 1 207 ? -12.522 8.889 -1.364 1.00 82.81 207 GLU A N 1
ATOM 1649 C CA . GLU A 1 207 ? -13.478 7.789 -1.412 1.00 82.81 207 GLU A CA 1
ATOM 1650 C C . GLU A 1 207 ? -13.211 6.717 -0.344 1.00 82.81 207 GLU A C 1
ATOM 1652 O O . GLU A 1 207 ? -14.064 5.863 -0.161 1.00 82.81 207 GLU A O 1
ATOM 1657 N N . ALA A 1 208 ? -12.074 6.721 0.361 1.00 86.69 208 ALA A N 1
ATOM 1658 C CA . ALA A 1 208 ? -11.770 5.691 1.358 1.00 86.69 208 ALA A CA 1
ATOM 1659 C C . ALA A 1 208 ? -12.645 5.799 2.622 1.00 86.69 208 ALA A C 1
ATOM 1661 O O . ALA A 1 208 ? -13.046 6.894 3.018 1.00 86.69 208 ALA A O 1
ATOM 1662 N N . ASP A 1 209 ? -12.870 4.676 3.320 1.00 84.38 209 ASP A N 1
ATOM 1663 C CA . ASP A 1 209 ? -13.623 4.677 4.585 1.00 84.38 209 ASP A CA 1
ATOM 1664 C C . ASP A 1 209 ? -12.912 5.466 5.686 1.00 84.38 209 ASP A C 1
ATOM 1666 O O . ASP A 1 209 ? -13.568 6.013 6.570 1.00 84.38 209 ASP A O 1
ATOM 1670 N N . ALA A 1 210 ? -11.579 5.505 5.650 1.00 84.31 210 ALA A N 1
ATOM 1671 C CA . ALA A 1 210 ? -10.749 6.338 6.506 1.00 84.31 210 ALA A CA 1
ATOM 1672 C C . ALA A 1 210 ? -9.438 6.705 5.799 1.00 84.31 210 ALA A C 1
ATOM 1674 O O . ALA A 1 210 ? -8.916 5.916 5.014 1.00 84.31 210 ALA A O 1
ATOM 1675 N N . VAL A 1 211 ? -8.862 7.861 6.126 1.00 85.88 211 VAL A N 1
ATOM 1676 C CA . VAL A 1 211 ? -7.552 8.309 5.639 1.00 85.88 211 VAL A CA 1
ATOM 1677 C C . VAL A 1 211 ? -6.633 8.581 6.825 1.00 85.88 211 VAL A C 1
ATOM 1679 O O . VAL A 1 211 ? -6.988 9.334 7.728 1.00 85.88 211 VAL A O 1
ATOM 1682 N N . ILE A 1 212 ? -5.431 8.002 6.813 1.00 86.56 212 ILE A N 1
ATOM 1683 C CA . ILE A 1 212 ? -4.385 8.266 7.811 1.00 86.56 212 ILE A CA 1
ATOM 1684 C C . ILE A 1 212 ? -3.166 8.945 7.179 1.00 86.56 212 ILE A C 1
ATOM 1686 O O . ILE A 1 212 ? -2.828 8.739 6.012 1.00 86.56 212 ILE A O 1
ATOM 1690 N N . ASP A 1 213 ? -2.485 9.773 7.961 1.00 88.19 213 ASP A N 1
ATOM 1691 C CA . ASP A 1 213 ? -1.291 10.536 7.574 1.00 88.19 213 ASP A CA 1
ATOM 1692 C C . ASP A 1 213 ? 0.022 9.874 8.004 1.00 88.19 213 ASP A C 1
ATOM 1694 O O . ASP A 1 213 ? 1.094 10.219 7.506 1.00 88.19 213 ASP A O 1
ATOM 1698 N N . GLN A 1 214 ? -0.058 8.887 8.894 1.00 88.31 214 GLN A N 1
ATOM 1699 C CA . GLN A 1 214 ? 1.062 8.085 9.368 1.00 88.31 214 GLN A CA 1
ATOM 1700 C C . GLN A 1 214 ? 0.597 6.656 9.645 1.00 88.31 214 GLN A C 1
ATOM 1702 O O . GLN A 1 214 ? -0.468 6.443 10.223 1.00 88.31 214 GLN A O 1
ATOM 1707 N N . PHE A 1 215 ? 1.414 5.660 9.294 1.00 94.88 215 PHE A N 1
ATOM 1708 C CA . PHE A 1 215 ? 1.048 4.250 9.471 1.00 94.88 215 PHE A CA 1
ATOM 1709 C C . PHE A 1 215 ? 0.683 3.870 10.922 1.00 94.88 215 PHE A C 1
ATOM 1711 O O . PHE A 1 215 ? -0.302 3.158 11.106 1.00 94.88 215 PHE A O 1
ATOM 1718 N N . PRO A 1 216 ? 1.370 4.368 11.976 1.00 90.50 216 PRO A N 1
ATOM 1719 C CA . PRO A 1 216 ? 1.001 4.064 13.364 1.00 90.50 216 PRO A CA 1
ATOM 1720 C C . PRO A 1 216 ? -0.400 4.529 13.771 1.00 90.50 216 PRO A C 1
ATOM 1722 O O . PRO A 1 216 ? -0.996 3.945 14.680 1.00 90.50 216 PRO A O 1
ATOM 1725 N N . THR A 1 217 ? -0.957 5.538 13.092 1.00 86.56 217 THR A N 1
ATOM 1726 C CA . THR A 1 217 ? -2.329 6.012 13.320 1.00 86.56 217 THR A CA 1
ATOM 1727 C C . THR A 1 217 ? -3.352 4.905 13.050 1.00 86.56 217 THR A C 1
ATOM 1729 O O . THR A 1 217 ? -4.407 4.895 13.682 1.00 86.56 217 THR A O 1
ATOM 1732 N N . LEU A 1 218 ? -3.010 3.897 12.234 1.00 88.50 218 LEU A N 1
ATOM 1733 C CA . LEU A 1 218 ? -3.843 2.718 11.982 1.00 88.50 218 LEU A CA 1
ATOM 1734 C C . LEU A 1 218 ? -4.306 2.021 13.269 1.00 88.50 218 LEU A C 1
ATOM 1736 O O . LEU A 1 218 ? -5.449 1.571 13.351 1.00 88.50 218 LEU A O 1
ATOM 1740 N N . LEU A 1 219 ? -3.445 1.952 14.293 1.00 82.56 219 LEU A N 1
ATOM 1741 C CA . LEU A 1 219 ? -3.804 1.329 15.568 1.00 82.56 219 LEU A CA 1
ATOM 1742 C C . LEU A 1 219 ? -4.999 2.033 16.211 1.00 82.56 219 LEU A C 1
ATOM 1744 O O . LEU A 1 219 ? -5.893 1.355 16.704 1.00 82.56 219 LEU A O 1
ATOM 1748 N N . ARG A 1 220 ? -5.056 3.369 16.137 1.00 75.88 220 ARG A N 1
ATOM 1749 C CA . ARG A 1 220 ? -6.161 4.164 16.690 1.00 75.88 220 ARG A CA 1
ATOM 1750 C C . ARG A 1 220 ? -7.470 3.880 15.967 1.00 75.88 220 ARG A C 1
ATOM 1752 O O . ARG A 1 220 ? -8.479 3.658 16.632 1.00 75.88 220 ARG A O 1
ATOM 1759 N N . VAL A 1 221 ? -7.420 3.798 14.635 1.00 74.56 221 VAL A N 1
ATOM 1760 C CA . VAL A 1 221 ? -8.584 3.448 13.803 1.00 74.56 221 VAL A CA 1
ATOM 1761 C C . VAL A 1 221 ? -9.134 2.078 14.203 1.00 74.56 221 VAL A C 1
ATOM 1763 O O . VAL A 1 221 ? -10.334 1.850 14.172 1.00 74.56 221 VAL A O 1
ATOM 1766 N N . LEU A 1 222 ? -8.279 1.123 14.579 1.00 70.75 222 LEU A N 1
ATOM 1767 C CA . LEU A 1 222 ? -8.698 -0.243 14.928 1.00 70.75 222 LEU A CA 1
ATOM 1768 C C . LEU A 1 222 ? -9.124 -0.405 16.390 1.00 70.75 222 LEU A C 1
ATOM 1770 O O . LEU A 1 222 ? -9.931 -1.285 16.695 1.00 70.75 222 LEU A O 1
ATOM 1774 N N . THR A 1 223 ? -8.571 0.394 17.302 1.00 59.38 223 THR A N 1
ATOM 1775 C CA . THR A 1 223 ? -8.881 0.307 18.735 1.00 59.38 223 THR A CA 1
ATOM 1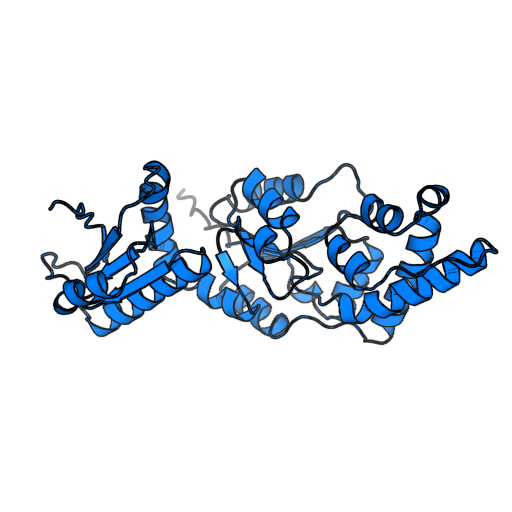776 C C . THR A 1 223 ? -10.081 1.141 19.155 1.00 59.38 223 THR A C 1
ATOM 1778 O O . THR A 1 223 ? -10.611 0.886 20.238 1.00 59.38 223 THR A O 1
ATOM 1781 N N . SER A 1 224 ? -10.514 2.115 18.350 1.00 55.31 224 SER A N 1
ATOM 1782 C CA . SER A 1 224 ? -11.603 3.011 18.735 1.00 55.31 224 SER A CA 1
ATOM 1783 C C . SER A 1 224 ? -12.884 2.207 19.021 1.00 55.31 224 SER A C 1
ATOM 1785 O O . SER A 1 224 ? -13.395 1.452 18.186 1.00 55.31 224 SER A O 1
ATOM 1787 N N . ARG A 1 225 ? -13.425 2.333 20.247 1.00 46.91 225 ARG A N 1
ATOM 1788 C CA . ARG A 1 225 ? -14.767 1.801 20.573 1.00 46.91 225 ARG A CA 1
ATOM 1789 C C . ARG A 1 225 ? -15.812 2.462 19.667 1.00 46.91 225 ARG A C 1
ATOM 1791 O O . ARG A 1 225 ? -16.779 1.809 19.269 1.00 46.91 225 ARG A O 1
ATOM 1798 N N . ALA A 1 226 ? -15.535 3.708 19.279 1.00 46.47 226 ALA A N 1
ATOM 1799 C CA . ALA A 1 226 ? -16.246 4.480 18.279 1.00 46.47 226 ALA A CA 1
ATOM 1800 C C . ALA A 1 226 ? -16.478 3.693 16.988 1.00 46.47 226 ALA A C 1
ATOM 1802 O O . ALA A 1 226 ? -17.610 3.645 16.544 1.00 46.47 226 ALA A O 1
ATOM 1803 N N . ARG A 1 227 ? -15.493 2.978 16.424 1.00 53.22 227 ARG A N 1
ATOM 1804 C CA . ARG A 1 227 ? -15.680 2.247 15.156 1.00 53.22 227 ARG A CA 1
ATOM 1805 C C . ARG A 1 227 ? -16.750 1.154 15.226 1.00 53.22 227 ARG A C 1
ATOM 1807 O O . ARG A 1 227 ? -17.494 0.967 14.269 1.00 53.22 227 ARG A O 1
ATOM 1814 N N . ARG A 1 228 ? -16.902 0.460 16.362 1.00 53.03 228 ARG A N 1
ATOM 1815 C CA . ARG A 1 228 ? -17.969 -0.551 16.554 1.00 53.03 228 ARG A CA 1
ATOM 1816 C C . ARG A 1 228 ? -19.356 0.076 16.698 1.00 53.03 228 ARG A C 1
ATOM 1818 O O . ARG A 1 228 ? -20.324 -0.438 16.137 1.00 53.03 228 ARG A O 1
ATOM 1825 N N . VAL A 1 229 ? -19.445 1.176 17.439 1.00 47.78 229 VAL A N 1
ATOM 1826 C CA . VAL A 1 229 ? -20.706 1.899 17.653 1.00 47.78 229 VAL A CA 1
ATOM 1827 C C . VAL A 1 229 ? -21.109 2.668 16.390 1.00 47.78 229 VAL A C 1
ATOM 1829 O O . VAL A 1 229 ? -22.257 2.611 15.961 1.00 47.78 229 VAL A O 1
ATOM 1832 N N . PHE A 1 230 ? -20.138 3.266 15.704 1.00 49.44 230 PHE A N 1
ATOM 1833 C CA . PHE A 1 230 ? -20.299 3.974 14.444 1.00 49.44 230 PHE A CA 1
ATOM 1834 C C . PHE A 1 230 ? -20.661 3.039 13.296 1.00 49.44 230 PHE A C 1
ATOM 1836 O O . PHE A 1 230 ? -21.552 3.380 12.543 1.00 49.44 230 PHE A O 1
ATOM 1843 N N . LYS A 1 231 ? -20.097 1.829 13.179 1.00 49.16 231 LYS A N 1
ATOM 1844 C CA . LYS A 1 231 ? -20.542 0.863 12.151 1.00 49.16 231 LYS A CA 1
ATOM 1845 C C . LYS A 1 231 ? -22.026 0.487 12.302 1.00 49.16 231 LYS A C 1
ATOM 1847 O O . LYS A 1 231 ? -22.692 0.182 11.319 1.00 49.16 231 LYS A O 1
ATOM 1852 N N . SER A 1 232 ? -22.557 0.558 13.526 1.00 46.12 232 SER A N 1
ATOM 1853 C CA . SER A 1 232 ? -23.990 0.382 13.799 1.00 46.12 232 SER A CA 1
ATOM 1854 C C . SER A 1 232 ? -24.808 1.649 13.485 1.00 46.12 232 SER A C 1
ATOM 1856 O O . SER A 1 232 ? -25.962 1.544 13.081 1.00 46.12 232 SER A O 1
ATOM 1858 N N . ALA A 1 233 ? -24.210 2.838 13.623 1.00 41.47 233 ALA A N 1
ATOM 1859 C CA . ALA A 1 233 ? -24.847 4.138 13.393 1.00 41.47 233 ALA A CA 1
ATOM 1860 C C . ALA A 1 233 ? -24.728 4.670 11.943 1.00 41.47 233 ALA A C 1
ATOM 1862 O O . ALA A 1 233 ? -25.642 5.333 11.459 1.00 41.47 233 ALA A O 1
ATOM 1863 N N . SER A 1 234 ? -23.652 4.372 11.209 1.00 43.09 234 SER A N 1
ATOM 1864 C CA . SER A 1 234 ? -23.392 4.871 9.848 1.00 43.09 234 SER A CA 1
ATOM 1865 C C . SER A 1 234 ? -24.378 4.292 8.840 1.00 43.09 234 SER A C 1
ATOM 1867 O O . SER A 1 234 ? -24.838 5.010 7.958 1.00 43.09 234 SER A O 1
ATOM 1869 N N . GLY A 1 235 ? -24.823 3.045 9.044 1.00 46.69 235 GLY A N 1
ATOM 1870 C CA . GLY A 1 235 ? -25.917 2.452 8.272 1.00 46.69 235 GLY A CA 1
ATOM 1871 C C . GLY A 1 235 ? -27.219 3.263 8.337 1.00 46.69 235 GLY A C 1
ATOM 1872 O O . GLY A 1 235 ? -28.040 3.176 7.429 1.00 46.69 235 GLY A O 1
ATOM 1873 N N . ILE A 1 236 ? -27.398 4.094 9.370 1.00 40.03 236 ILE A N 1
ATOM 1874 C CA . ILE A 1 236 ? -28.546 4.995 9.520 1.00 40.03 236 ILE A CA 1
ATOM 1875 C C . ILE A 1 236 ? -28.293 6.318 8.783 1.00 40.03 236 ILE A C 1
ATOM 1877 O O . ILE A 1 236 ? -29.184 6.788 8.075 1.00 40.03 236 ILE A O 1
ATOM 1881 N N . VAL A 1 237 ? -27.086 6.885 8.888 1.00 43.19 237 VAL A N 1
ATOM 1882 C CA . VAL A 1 237 ? -26.707 8.156 8.239 1.00 43.19 237 VAL A CA 1
ATOM 1883 C C . VAL A 1 237 ? -26.662 8.022 6.709 1.00 43.19 237 VAL A C 1
ATOM 1885 O O . VAL A 1 237 ? -27.240 8.851 6.005 1.00 43.19 237 VAL A O 1
ATOM 1888 N N . ASP A 1 238 ? -26.072 6.945 6.182 1.00 44.56 238 ASP A N 1
ATOM 1889 C CA . ASP A 1 238 ? -25.944 6.723 4.733 1.00 44.56 238 ASP A CA 1
ATOM 1890 C C . ASP A 1 238 ? -27.283 6.361 4.065 1.00 44.56 238 ASP A C 1
ATOM 1892 O O . ASP A 1 238 ? -27.504 6.668 2.893 1.00 44.56 238 ASP A O 1
ATOM 1896 N N . SER A 1 239 ? -28.231 5.782 4.814 1.00 42.16 239 SER A N 1
ATOM 1897 C CA . SER A 1 239 ? -29.564 5.429 4.297 1.00 42.16 239 SER A CA 1
ATOM 1898 C C . SER A 1 239 ? -30.460 6.634 3.973 1.00 42.16 239 SER A C 1
ATOM 1900 O O . SER A 1 239 ? -31.479 6.467 3.301 1.00 42.16 239 SER A O 1
ATOM 1902 N N . ARG A 1 240 ? -30.111 7.846 4.440 1.00 46.91 240 ARG A N 1
ATOM 1903 C CA . ARG A 1 240 ? -31.015 9.013 4.415 1.00 46.91 240 ARG A CA 1
ATOM 1904 C C . ARG A 1 240 ? -30.643 10.138 3.451 1.00 46.91 240 ARG A C 1
ATOM 1906 O O . ARG A 1 240 ? -31.407 11.086 3.350 1.00 46.91 240 ARG A O 1
ATOM 1913 N N . GLY A 1 241 ? -29.545 10.039 2.696 1.00 41.78 241 GLY A N 1
ATOM 1914 C CA . GLY A 1 241 ? -29.292 10.908 1.532 1.00 41.78 241 GLY A CA 1
ATOM 1915 C C . GLY A 1 241 ? -29.429 12.426 1.764 1.00 41.78 241 GLY A C 1
ATOM 1916 O O . GLY A 1 241 ? -29.871 13.133 0.860 1.00 41.78 241 GLY A O 1
ATOM 1917 N N . CYS A 1 242 ? -29.080 12.951 2.943 1.00 44.78 242 CYS A N 1
ATOM 1918 C CA . CYS A 1 242 ? -29.383 14.343 3.295 1.00 44.78 242 CYS A CA 1
ATOM 1919 C C . CYS A 1 242 ? -28.187 15.285 3.106 1.00 44.78 242 CYS A C 1
ATOM 1921 O O . CYS A 1 242 ? -27.222 15.291 3.868 1.00 44.78 242 CYS A O 1
ATOM 1923 N N . ARG A 1 243 ? -28.286 16.148 2.091 1.00 46.19 243 ARG A N 1
ATOM 1924 C CA . ARG A 1 243 ? -27.441 17.335 1.920 1.00 46.19 243 ARG A CA 1
ATOM 1925 C C . ARG A 1 243 ? -28.132 18.512 2.615 1.00 46.19 243 ARG A C 1
ATOM 1927 O O . ARG A 1 243 ? -29.068 19.036 2.018 1.00 46.19 243 ARG A O 1
ATOM 1934 N N . LYS A 1 244 ? -27.663 18.902 3.817 1.00 45.81 244 LYS A N 1
ATOM 1935 C CA . LYS A 1 244 ? -27.745 20.246 4.472 1.00 45.81 244 LYS A CA 1
ATOM 1936 C C . LYS A 1 244 ? -27.960 20.255 5.999 1.00 45.81 244 LYS A C 1
ATOM 1938 O O . LYS A 1 244 ? -27.958 21.337 6.571 1.00 45.81 244 LYS A O 1
ATOM 1943 N N . GLU A 1 245 ? -28.095 19.119 6.674 1.00 56.34 245 GLU A N 1
ATOM 1944 C CA . GLU A 1 245 ? -28.413 19.101 8.115 1.00 56.34 245 GLU A CA 1
ATOM 1945 C C . GLU A 1 245 ? -27.156 19.022 9.009 1.00 56.34 245 GLU A C 1
ATOM 1947 O O . GLU A 1 245 ? -26.141 18.436 8.617 1.00 56.34 245 GLU A O 1
ATOM 1952 N N . ILE A 1 246 ? -27.221 19.657 10.189 1.00 57.41 246 ILE A N 1
ATOM 1953 C CA . ILE A 1 246 ? -26.282 19.463 11.308 1.00 57.41 246 ILE A CA 1
ATOM 1954 C C . ILE A 1 246 ? -26.840 18.311 12.144 1.00 57.41 246 ILE A C 1
ATOM 1956 O O . ILE A 1 246 ? -28.011 18.344 12.512 1.00 57.41 246 ILE A O 1
ATOM 1960 N N . PHE A 1 247 ? -26.023 17.303 12.441 1.00 60.53 247 PHE A N 1
ATOM 1961 C CA . PHE A 1 247 ? -26.464 16.128 13.197 1.00 60.53 247 PHE A CA 1
ATOM 1962 C C . PHE A 1 247 ? -26.005 16.218 14.644 1.00 60.53 247 PHE A C 1
ATOM 1964 O O . PHE A 1 247 ? -24.825 16.461 14.889 1.00 60.53 247 PHE A O 1
ATOM 1971 N N . TYR A 1 248 ? -26.904 15.954 15.587 1.00 61.00 248 TYR A N 1
ATOM 1972 C CA . TYR A 1 248 ? -26.559 15.828 16.996 1.00 61.00 248 TYR A CA 1
ATOM 1973 C C . TYR A 1 248 ? -26.532 14.347 17.385 1.00 61.00 248 TYR A C 1
ATOM 1975 O O . TYR A 1 248 ? -27.389 13.557 16.988 1.00 61.00 248 TYR A O 1
ATOM 1983 N N . SER A 1 249 ? -25.511 13.939 18.134 1.00 63.97 249 SER A N 1
ATOM 1984 C CA . SER A 1 249 ? -25.457 12.599 18.716 1.00 63.97 249 SER A CA 1
ATOM 1985 C C . SER A 1 249 ? -25.191 12.701 20.200 1.00 63.97 249 SER A C 1
ATOM 1987 O O . SER A 1 249 ? -24.205 13.300 20.623 1.00 63.97 249 SER A O 1
ATOM 1989 N N . GLY A 1 250 ? -26.069 12.086 20.973 1.00 63.12 250 GLY A N 1
ATOM 1990 C CA . GLY A 1 250 ? -25.952 11.940 22.403 1.00 63.12 250 GLY A CA 1
ATOM 1991 C C . GLY A 1 250 ? -25.003 10.828 22.799 1.00 63.12 250 GLY A C 1
ATOM 1992 O O . GLY A 1 250 ? -25.047 9.742 22.226 1.00 63.12 250 GLY A O 1
ATOM 1993 N N . ILE A 1 251 ? -24.163 11.087 23.793 1.00 65.25 251 ILE A N 1
ATOM 1994 C CA . ILE A 1 251 ? -23.338 10.078 24.450 1.00 65.25 251 ILE A CA 1
ATOM 1995 C C . ILE A 1 251 ? -23.749 10.052 25.924 1.00 65.25 251 ILE A C 1
ATOM 1997 O O . ILE A 1 251 ? -23.621 11.044 26.645 1.00 65.25 251 ILE A O 1
ATOM 2001 N N . THR A 1 252 ? -24.277 8.910 26.351 1.00 61.41 252 THR A N 1
ATOM 2002 C CA . THR A 1 252 ? -24.828 8.652 27.690 1.00 61.41 252 THR A CA 1
ATOM 2003 C C . THR A 1 252 ? -23.956 7.636 28.430 1.00 61.41 252 THR A C 1
ATOM 2005 O O . THR A 1 252 ? -23.147 6.932 27.813 1.00 61.41 252 THR A O 1
ATOM 2008 N N . GLY A 1 253 ? -24.041 7.602 29.763 1.00 57.69 253 GLY A N 1
ATOM 2009 C CA . GLY A 1 253 ? -23.202 6.738 30.597 1.00 57.69 253 GLY A CA 1
ATOM 2010 C C . GLY A 1 253 ? -22.658 7.406 31.862 1.00 57.69 253 GLY A C 1
ATOM 2011 O O . GLY A 1 253 ? -22.520 8.622 31.959 1.00 57.69 253 GLY A O 1
ATOM 2012 N N . SER A 1 254 ? -22.269 6.572 32.828 1.00 53.91 254 SER A N 1
ATOM 2013 C CA . SER A 1 254 ? -22.066 6.983 34.224 1.00 53.91 254 SER A CA 1
ATOM 2014 C C . SER A 1 254 ? -20.823 7.839 34.521 1.00 53.91 254 SER A C 1
ATOM 2016 O O . SER A 1 254 ? -20.760 8.439 35.593 1.00 53.91 254 SER A O 1
ATOM 2018 N N . ASP A 1 255 ? -19.818 7.890 33.635 1.00 68.94 255 ASP A N 1
ATOM 2019 C CA . ASP A 1 255 ? -18.570 8.652 33.842 1.00 68.94 255 ASP A CA 1
ATOM 2020 C C . ASP A 1 255 ? -18.396 9.748 32.776 1.00 68.94 255 ASP A C 1
ATOM 2022 O O . ASP A 1 255 ? -18.189 9.470 31.596 1.00 68.94 255 ASP A O 1
ATOM 2026 N N . ILE A 1 256 ? -18.447 11.016 33.201 1.00 63.16 256 ILE A N 1
ATOM 2027 C CA . ILE A 1 256 ? -18.292 12.197 32.331 1.00 63.16 256 ILE A CA 1
ATOM 2028 C C . ILE A 1 256 ? -16.930 12.219 31.615 1.00 63.16 256 ILE A C 1
ATOM 2030 O O . ILE A 1 256 ? -16.878 12.541 30.430 1.00 63.16 256 ILE A O 1
ATOM 2034 N N . SER A 1 257 ? -15.832 11.861 32.293 1.00 66.75 257 SER A N 1
ATOM 2035 C CA . SER A 1 257 ? -14.489 11.889 31.693 1.00 66.75 257 SER A CA 1
ATOM 2036 C C . SER A 1 257 ? -14.315 10.792 30.647 1.00 66.75 257 SER A C 1
ATOM 2038 O O . SER A 1 257 ? -13.603 10.987 29.660 1.00 66.75 257 SER A O 1
ATOM 2040 N N . GLU A 1 258 ? -14.956 9.637 30.840 1.00 68.12 258 GLU A N 1
ATOM 2041 C CA . GLU A 1 258 ? -14.976 8.600 29.809 1.00 68.12 258 GLU A CA 1
ATOM 2042 C C . GLU A 1 258 ? -15.872 8.986 28.624 1.00 68.12 258 GLU A C 1
ATOM 2044 O O . GLU A 1 258 ? -15.498 8.706 27.485 1.00 68.12 258 GLU A O 1
ATOM 2049 N N . ARG A 1 259 ? -16.999 9.676 28.858 1.00 68.44 259 ARG A N 1
ATOM 2050 C CA . ARG A 1 259 ? -17.882 10.178 27.789 1.00 68.44 259 ARG A CA 1
ATOM 2051 C C . ARG A 1 259 ? -17.203 11.226 26.909 1.00 68.44 259 ARG A C 1
ATOM 2053 O O . ARG A 1 259 ? -17.300 11.122 25.692 1.00 68.44 259 ARG A O 1
ATOM 2060 N N . GLU A 1 260 ? -16.484 12.184 27.493 1.00 74.94 260 GLU A N 1
ATOM 2061 C CA . GLU A 1 260 ? -15.732 13.207 26.747 1.00 74.94 260 GLU A CA 1
ATOM 2062 C C . GLU A 1 260 ? -14.634 12.572 25.881 1.00 74.94 260 GLU A C 1
ATOM 2064 O O . GLU A 1 260 ? -14.599 12.783 24.671 1.00 74.94 260 GLU A O 1
ATOM 2069 N N . LYS A 1 261 ? -13.808 11.687 26.461 1.00 67.81 261 LYS A N 1
ATOM 2070 C CA . LYS A 1 261 ? -12.786 10.939 25.703 1.00 67.81 261 LYS A CA 1
ATOM 2071 C C . LYS A 1 261 ? -13.397 10.114 24.577 1.00 67.81 261 LYS A C 1
ATOM 2073 O O . LYS A 1 261 ? -12.828 10.016 23.497 1.00 67.81 261 LYS A O 1
ATOM 2078 N N . PHE A 1 262 ? -14.551 9.505 24.826 1.00 67.50 262 PHE A N 1
ATOM 2079 C CA . PHE A 1 262 ? -15.251 8.718 23.824 1.00 67.50 262 PHE A CA 1
ATOM 2080 C C . PHE A 1 262 ? -15.864 9.590 22.717 1.00 67.50 262 PHE A C 1
ATOM 2082 O O . PHE A 1 262 ? -15.849 9.203 21.549 1.00 67.50 262 PHE A O 1
ATOM 2089 N N . ALA A 1 263 ? -16.343 10.788 23.051 1.00 72.12 263 ALA A N 1
ATOM 2090 C CA . ALA A 1 263 ? -16.781 11.778 22.077 1.00 72.12 263 ALA A CA 1
ATOM 2091 C C . ALA A 1 263 ? -15.617 12.256 21.202 1.00 72.12 263 ALA A C 1
ATOM 2093 O O . ALA A 1 263 ? -15.759 12.302 19.982 1.00 72.12 263 ALA A O 1
ATOM 2094 N N . ASP A 1 264 ? -14.450 12.509 21.798 1.00 72.62 264 ASP A N 1
ATOM 2095 C CA . ASP A 1 264 ? -13.219 12.817 21.067 1.00 72.62 264 ASP A CA 1
ATOM 2096 C C . ASP A 1 264 ? -12.794 11.660 20.150 1.00 72.62 264 ASP A C 1
ATOM 2098 O O . ASP A 1 264 ? -12.398 11.890 19.006 1.00 72.62 264 ASP A O 1
ATOM 2102 N N . GLU A 1 265 ? -12.922 10.406 20.600 1.00 66.12 265 GLU A N 1
ATOM 2103 C CA . GLU A 1 265 ? -12.666 9.224 19.767 1.00 66.12 265 GLU A CA 1
ATOM 2104 C C . GLU A 1 265 ? -13.609 9.153 18.557 1.00 66.12 265 GLU A C 1
ATOM 2106 O O . GLU A 1 265 ? -13.156 8.853 17.451 1.00 66.12 265 GLU A O 1
ATOM 2111 N N . ILE A 1 266 ? -14.905 9.440 18.734 1.00 67.19 266 ILE A N 1
ATOM 2112 C CA . ILE A 1 266 ? -15.877 9.472 17.630 1.00 67.19 266 ILE A CA 1
ATOM 2113 C C . ILE A 1 266 ? -15.605 10.664 16.702 1.00 67.19 266 ILE A C 1
ATOM 2115 O O . ILE A 1 266 ? -15.641 10.494 15.486 1.00 67.19 266 ILE A O 1
ATOM 2119 N N . ALA A 1 267 ? -15.302 11.852 17.232 1.00 71.31 267 ALA A N 1
ATOM 2120 C CA . ALA A 1 267 ? -14.968 13.021 16.417 1.00 71.31 267 ALA A CA 1
ATOM 2121 C C . ALA A 1 267 ? -13.707 12.782 15.584 1.00 71.31 267 ALA A C 1
ATOM 2123 O O . ALA A 1 267 ? -13.658 13.143 14.408 1.00 71.31 267 ALA A O 1
ATOM 2124 N N . HIS A 1 268 ? -12.705 12.128 16.172 1.00 66.75 268 HIS A N 1
ATOM 2125 C CA . HIS A 1 268 ? -11.501 11.736 15.460 1.00 66.75 268 HIS A CA 1
ATOM 2126 C C . HIS A 1 268 ? -11.790 10.677 14.390 1.00 66.75 268 HIS A C 1
ATOM 2128 O O . HIS A 1 268 ? -11.314 10.821 13.270 1.00 66.75 268 HIS A O 1
ATOM 2134 N N . GLU A 1 269 ? -12.605 9.658 14.683 1.00 61.47 269 GLU A N 1
ATOM 2135 C CA . GLU A 1 269 ? -13.042 8.679 13.678 1.00 61.47 269 GLU A CA 1
ATOM 2136 C C . GLU A 1 269 ? -13.747 9.382 12.510 1.00 61.47 269 GLU A C 1
ATOM 2138 O O . GLU A 1 269 ? -13.382 9.170 11.359 1.00 61.47 269 GLU A O 1
ATOM 2143 N N . LEU A 1 270 ? -14.686 10.288 12.792 1.00 65.50 270 LEU A N 1
ATOM 2144 C CA . LEU A 1 270 ? -15.374 11.099 11.786 1.00 65.50 270 LEU A CA 1
ATOM 2145 C C . LEU A 1 270 ? -14.398 11.920 10.936 1.00 65.50 270 LEU A C 1
ATOM 2147 O O . LEU A 1 270 ? -14.526 11.927 9.711 1.00 65.50 270 LEU A O 1
ATOM 2151 N N . TYR A 1 271 ? -13.400 12.544 11.564 1.00 65.25 271 TYR A N 1
ATOM 2152 C CA . TYR A 1 271 ? -12.329 13.256 10.867 1.00 65.25 271 TYR A CA 1
ATOM 2153 C C . TYR A 1 271 ? -11.561 12.348 9.903 1.00 65.25 271 TYR A C 1
ATOM 2155 O O . TYR A 1 271 ? -11.355 12.716 8.746 1.00 65.25 271 TYR A O 1
ATOM 2163 N N . LEU A 1 272 ? -11.189 11.143 10.347 1.00 55.62 272 LEU A N 1
ATOM 2164 C CA . LEU A 1 272 ? -10.512 10.165 9.496 1.00 55.62 272 LEU A CA 1
ATOM 2165 C C . LEU A 1 272 ? -11.377 9.765 8.292 1.00 55.62 272 LEU A C 1
ATOM 2167 O O . LEU A 1 272 ? -10.827 9.526 7.223 1.00 55.62 272 LEU A O 1
ATOM 2171 N N . ARG A 1 273 ? -12.711 9.765 8.420 1.00 60.94 273 ARG A N 1
ATOM 2172 C CA . ARG A 1 273 ? -13.667 9.510 7.319 1.00 60.94 273 ARG A CA 1
ATOM 2173 C C . ARG A 1 273 ? -14.003 10.751 6.477 1.00 60.94 273 ARG A C 1
ATOM 2175 O O . ARG A 1 273 ? -15.024 10.779 5.787 1.00 60.94 273 ARG A O 1
ATOM 2182 N N . GLY A 1 274 ? -13.219 11.825 6.594 1.00 58.69 274 GLY A N 1
ATOM 2183 C CA . GLY A 1 274 ? -13.440 13.081 5.870 1.00 58.69 274 GLY A CA 1
ATOM 2184 C C . GLY A 1 274 ? -14.689 13.857 6.309 1.00 58.69 274 GLY A C 1
ATOM 2185 O O . GLY A 1 274 ? -15.156 14.739 5.588 1.00 58.69 274 GLY A O 1
ATOM 2186 N N . LYS A 1 275 ? -15.259 13.540 7.476 1.00 67.00 275 LYS A N 1
ATOM 2187 C CA . LYS A 1 275 ? -16.373 14.281 8.080 1.00 67.00 275 LYS A CA 1
ATOM 2188 C C . LYS A 1 275 ? -15.830 15.312 9.062 1.00 67.00 275 LYS A C 1
ATOM 2190 O O . LYS A 1 275 ? -14.764 15.150 9.643 1.00 67.00 275 LYS A O 1
ATOM 2195 N N . THR A 1 276 ? -16.583 16.385 9.269 1.00 71.00 276 THR A N 1
ATOM 2196 C CA . THR A 1 276 ? -16.248 17.374 10.298 1.00 71.00 276 THR A CA 1
ATOM 2197 C C . THR A 1 276 ? -17.151 17.165 11.499 1.00 71.00 276 THR A C 1
ATOM 2199 O O . THR A 1 276 ? -18.362 16.990 11.347 1.00 71.00 276 THR A O 1
ATOM 2202 N N . ALA A 1 277 ? -16.550 17.154 12.684 1.00 74.12 277 ALA A N 1
ATOM 2203 C CA . ALA A 1 277 ? -17.271 16.997 13.930 1.00 74.12 277 ALA A CA 1
ATOM 2204 C C . ALA A 1 277 ? -16.728 17.928 15.011 1.00 74.12 277 ALA A C 1
ATOM 2206 O O . ALA A 1 277 ? -15.544 18.266 15.004 1.00 74.12 277 ALA A O 1
ATOM 2207 N N . SER A 1 278 ? -17.603 18.311 15.936 1.00 79.44 278 SER A N 1
ATOM 2208 C CA . SER A 1 278 ? -17.276 19.087 17.132 1.00 79.44 278 SER A CA 1
ATOM 2209 C C . SER A 1 278 ? -17.794 18.351 18.363 1.00 79.44 278 SER A C 1
ATOM 2211 O O . SER A 1 278 ? -18.899 17.808 18.344 1.00 79.44 278 SER A O 1
ATOM 2213 N N . VAL A 1 279 ? -17.006 18.344 19.432 1.00 77.12 279 VAL A N 1
ATOM 2214 C CA . VAL A 1 279 ? -17.362 17.739 20.721 1.00 77.12 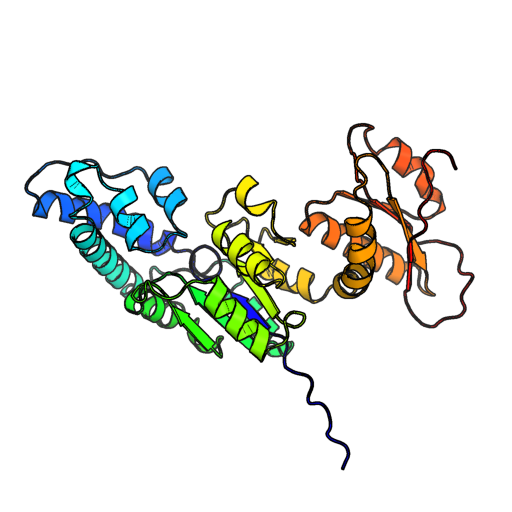279 VAL A CA 1
ATOM 2215 C C . VAL A 1 279 ? -17.755 18.853 21.683 1.00 77.12 279 VAL A C 1
ATOM 2217 O O . VAL A 1 279 ? -17.048 19.856 21.769 1.00 77.12 279 VAL A O 1
ATOM 2220 N N . ALA A 1 280 ? -18.888 18.708 22.372 1.00 79.38 280 ALA A N 1
ATOM 2221 C CA . ALA A 1 280 ? -19.350 19.692 23.347 1.00 79.38 280 ALA A CA 1
ATOM 2222 C C . ALA A 1 280 ? -20.186 19.080 24.470 1.00 79.38 280 ALA A C 1
ATOM 2224 O O . ALA A 1 280 ? -20.931 18.119 24.269 1.00 79.38 280 ALA A O 1
ATOM 2225 N N . GLY A 1 281 ? -20.103 19.678 25.659 1.00 78.44 281 GLY A N 1
ATOM 2226 C CA . GLY A 1 281 ? -21.033 19.371 26.741 1.00 78.44 281 GLY A CA 1
ATOM 2227 C C . GLY A 1 281 ? -22.439 19.878 26.401 1.00 78.44 281 GLY A C 1
ATOM 2228 O O . GLY A 1 281 ? -22.595 20.826 25.631 1.00 78.44 281 GLY A O 1
ATOM 2229 N N . PHE A 1 282 ? -23.485 19.304 27.006 1.00 72.56 282 PHE A N 1
ATOM 2230 C CA . PHE A 1 282 ? -24.886 19.672 26.729 1.00 72.56 282 PHE A CA 1
ATOM 2231 C C . PHE A 1 282 ? -25.168 21.178 26.868 1.00 72.56 282 PHE A C 1
ATOM 2233 O O . PHE A 1 282 ? -25.922 21.757 26.092 1.00 72.56 282 PHE A O 1
ATOM 2240 N N . ARG A 1 283 ? -24.502 21.848 27.815 1.00 72.31 283 ARG A N 1
ATOM 2241 C CA . ARG A 1 283 ? -24.648 23.296 28.044 1.00 72.31 283 ARG A CA 1
ATOM 2242 C C . ARG A 1 283 ? -23.924 24.172 27.017 1.00 72.31 283 ARG A C 1
ATOM 2244 O O . ARG A 1 283 ? -24.184 25.368 26.962 1.00 72.31 283 ARG A O 1
ATOM 2251 N N . GLU A 1 284 ? -23.021 23.597 26.230 1.00 73.81 284 GLU A N 1
ATOM 2252 C CA . GLU A 1 284 ? -22.169 24.310 25.271 1.00 73.81 284 GLU A CA 1
ATOM 2253 C C . GLU A 1 284 ? -22.692 24.209 23.829 1.00 73.81 284 GLU A C 1
ATOM 2255 O O . GLU A 1 284 ? -22.210 24.915 22.941 1.00 73.81 284 GLU A O 1
ATOM 2260 N N . VAL A 1 285 ? -23.713 23.380 23.588 1.00 68.44 285 VAL A N 1
ATOM 2261 C CA . VAL A 1 285 ? -24.246 23.060 22.252 1.00 68.44 285 VAL A CA 1
ATOM 2262 C C . VAL A 1 285 ? -24.671 24.303 21.466 1.00 68.44 285 VAL A C 1
ATOM 2264 O O . VAL A 1 285 ? -24.362 24.419 20.279 1.00 68.44 285 VAL A O 1
ATOM 2267 N N . SER A 1 286 ? -25.323 25.268 22.121 1.00 67.69 286 SER A N 1
ATOM 2268 C CA . SER A 1 286 ? -25.728 26.537 21.501 1.00 67.69 286 SER A CA 1
ATOM 2269 C C . SER A 1 286 ? -24.528 27.330 20.976 1.00 67.69 286 SER A C 1
ATOM 2271 O O . SER A 1 286 ? -24.553 27.818 19.850 1.00 67.69 286 SER A O 1
ATOM 2273 N N . THR A 1 287 ? -23.436 27.377 21.742 1.00 72.19 287 THR A N 1
ATOM 2274 C CA . THR A 1 287 ? -22.209 28.077 21.338 1.00 72.19 287 THR A CA 1
ATOM 2275 C C . THR A 1 287 ? -21.474 27.373 20.200 1.00 72.19 287 THR A C 1
ATOM 2277 O O . THR A 1 287 ? -20.852 28.034 19.371 1.00 72.19 287 THR A O 1
ATOM 2280 N N . VAL A 1 288 ? -21.555 26.041 20.115 1.00 68.75 288 VAL A N 1
ATOM 2281 C CA . VAL A 1 288 ? -20.998 25.286 18.982 1.00 68.75 288 VAL A CA 1
ATOM 2282 C C . VAL A 1 288 ? -21.773 25.580 17.703 1.00 68.75 288 VAL A C 1
ATOM 2284 O O . VAL A 1 288 ? -21.155 25.797 16.663 1.00 68.75 288 VAL A O 1
ATOM 2287 N N . ARG A 1 289 ? -23.106 25.679 17.781 1.00 66.50 289 ARG A N 1
ATOM 2288 C CA . ARG A 1 289 ? -23.966 26.010 16.632 1.00 66.50 289 ARG A CA 1
ATOM 2289 C C . ARG A 1 289 ? -23.602 27.354 15.998 1.00 66.50 289 ARG A C 1
ATOM 2291 O O . ARG A 1 289 ? -23.575 27.455 14.780 1.00 66.50 289 ARG A O 1
ATOM 2298 N N . GLU A 1 290 ? -23.263 28.351 16.810 1.00 66.94 290 GLU A N 1
ATOM 2299 C CA . GLU A 1 290 ? -22.841 29.681 16.341 1.00 66.94 290 GLU A CA 1
ATOM 2300 C C . GLU A 1 290 ? -21.433 29.697 15.717 1.00 66.94 290 GLU A C 1
ATOM 2302 O O . GLU A 1 290 ? -21.104 30.605 14.954 1.00 66.94 290 GLU A O 1
ATOM 2307 N N . ARG A 1 291 ? -20.585 28.707 16.033 1.00 70.31 291 ARG A N 1
ATOM 2308 C CA . ARG A 1 291 ? -19.204 28.604 15.526 1.00 70.31 291 ARG A CA 1
ATOM 2309 C C . ARG A 1 291 ? -19.088 27.814 14.227 1.00 70.31 291 ARG A C 1
ATOM 2311 O O . ARG A 1 291 ? -18.075 27.949 13.543 1.00 70.31 291 ARG A O 1
ATOM 2318 N N . ILE A 1 292 ? -20.078 26.986 13.897 1.00 64.00 292 ILE A N 1
ATOM 2319 C CA . ILE A 1 292 ? -20.094 26.207 12.656 1.00 64.00 292 ILE A CA 1
ATOM 2320 C C . ILE A 1 292 ? -20.502 27.149 11.511 1.00 64.00 292 ILE A C 1
ATOM 2322 O O . ILE A 1 292 ? -21.624 27.656 11.520 1.00 64.00 292 ILE A O 1
ATOM 2326 N N . PRO A 1 293 ? -19.633 27.409 10.515 1.00 58.25 293 PRO A N 1
ATOM 2327 C CA . PRO A 1 293 ? -19.985 28.281 9.399 1.00 58.25 293 PRO A CA 1
ATOM 2328 C C . PRO A 1 293 ? -21.176 27.707 8.620 1.00 58.25 293 PRO A C 1
ATOM 2330 O O . PRO A 1 293 ? -21.175 26.515 8.315 1.00 58.25 293 PRO A O 1
ATOM 2333 N N . GLU A 1 294 ? -22.135 28.547 8.213 1.00 56.66 294 GLU A N 1
ATOM 2334 C CA . GLU A 1 294 ? -23.353 28.140 7.473 1.00 56.66 294 GLU A CA 1
ATOM 2335 C C . GLU A 1 294 ? -23.072 27.329 6.189 1.00 56.66 294 GLU A C 1
ATOM 2337 O O . GLU A 1 294 ? -23.944 26.643 5.659 1.00 56.66 294 GLU A O 1
ATOM 2342 N N . THR A 1 295 ? -21.839 27.378 5.681 1.00 55.19 295 THR A N 1
ATOM 2343 C CA . THR A 1 295 ? -21.377 26.636 4.504 1.00 55.19 295 THR A CA 1
ATOM 2344 C C . THR A 1 295 ? -20.993 25.176 4.783 1.00 55.19 295 THR A C 1
ATOM 2346 O O . THR A 1 295 ? -20.796 24.420 3.831 1.00 55.19 295 THR A O 1
ATOM 2349 N N . HIS A 1 296 ? -20.892 24.744 6.046 1.00 55.00 296 HIS A N 1
ATOM 2350 C CA . HIS A 1 296 ? -20.521 23.374 6.423 1.00 55.00 296 HIS A CA 1
ATOM 2351 C C . HIS A 1 296 ? -21.745 22.444 6.466 1.00 55.00 296 HIS A C 1
ATOM 2353 O O . HIS A 1 296 ? -22.242 22.076 7.528 1.00 55.00 296 HIS A O 1
ATOM 2359 N N . SER A 1 297 ? -22.236 22.027 5.296 1.00 55.25 297 SER A N 1
ATOM 2360 C CA . SER A 1 297 ? -23.267 20.984 5.211 1.00 55.25 297 SER A CA 1
ATOM 2361 C C . SER A 1 297 ? -22.724 19.629 5.690 1.00 55.25 297 SER A C 1
ATOM 2363 O O . SER A 1 297 ? -21.704 19.178 5.168 1.00 55.25 297 SER A O 1
ATOM 2365 N N . GLY A 1 298 ? -23.419 18.954 6.615 1.00 56.53 298 GLY A N 1
ATOM 2366 C CA . GLY A 1 298 ? -23.038 17.621 7.107 1.00 56.53 298 GLY A CA 1
ATOM 2367 C C . GLY A 1 298 ? -22.055 17.607 8.287 1.00 56.53 298 GLY A C 1
ATOM 2368 O O . GLY A 1 298 ? -21.340 16.620 8.458 1.00 56.53 298 GLY A O 1
ATOM 2369 N N . HIS A 1 299 ? -21.993 18.686 9.075 1.00 68.81 299 HIS A N 1
ATOM 2370 C CA . HIS A 1 299 ? -21.224 18.740 10.324 1.00 68.81 299 HIS A CA 1
ATOM 2371 C C . HIS A 1 299 ? -21.936 17.976 11.454 1.00 68.81 299 HIS A C 1
ATOM 2373 O O . HIS A 1 299 ? -23.157 18.069 11.592 1.00 68.81 299 HIS A O 1
ATOM 2379 N N . ILE A 1 300 ? -21.182 17.239 12.273 1.00 70.88 300 ILE A N 1
ATOM 2380 C CA . ILE A 1 300 ? -21.720 16.422 13.373 1.00 70.88 300 ILE A CA 1
ATOM 2381 C C . ILE A 1 300 ? -21.319 17.032 14.721 1.00 70.88 300 ILE A C 1
ATOM 2383 O O . ILE A 1 300 ? -20.145 17.273 14.978 1.00 70.88 300 ILE A O 1
ATOM 2387 N N . VAL A 1 301 ? -22.277 17.255 15.611 1.00 69.94 301 VAL A N 1
ATOM 2388 C CA . VAL A 1 301 ? -22.033 17.709 16.982 1.00 69.94 301 VAL A CA 1
ATOM 2389 C C . VAL A 1 301 ? -22.256 16.539 17.937 1.00 69.94 301 VAL A C 1
ATOM 2391 O O . VAL A 1 301 ? -23.352 15.986 18.026 1.00 69.94 301 VAL A O 1
ATOM 2394 N N . LEU A 1 302 ? -21.205 16.148 18.651 1.00 69.50 302 LEU A N 1
ATOM 2395 C CA . LEU A 1 302 ? -21.237 15.071 19.634 1.00 69.50 302 LEU A CA 1
ATOM 2396 C C . LEU A 1 302 ? -21.432 15.664 21.027 1.00 69.50 302 LEU A C 1
ATOM 2398 O O . LEU A 1 302 ? -20.578 16.404 21.519 1.00 69.50 302 LEU A O 1
ATOM 2402 N N . ILE A 1 303 ? -22.562 15.335 21.646 1.00 71.19 303 ILE A N 1
ATOM 2403 C CA . ILE A 1 303 ? -22.971 15.843 22.952 1.00 71.19 303 ILE A CA 1
ATOM 2404 C C . ILE A 1 303 ? -22.668 14.784 24.005 1.00 71.19 303 ILE A C 1
ATOM 2406 O O . ILE A 1 303 ? -23.346 13.760 24.058 1.00 71.19 303 ILE A O 1
ATOM 2410 N N . TYR A 1 304 ? -21.676 15.032 24.860 1.00 67.94 304 TYR A N 1
ATOM 2411 C CA . TYR A 1 304 ? -21.198 14.028 25.823 1.00 67.94 304 TYR A CA 1
ATOM 2412 C C . TYR A 1 304 ? -21.791 14.113 27.230 1.00 67.94 304 TYR A C 1
ATOM 2414 O O . TYR A 1 304 ? -21.499 13.263 28.066 1.00 67.94 304 TYR A O 1
ATOM 2422 N N . ASP A 1 3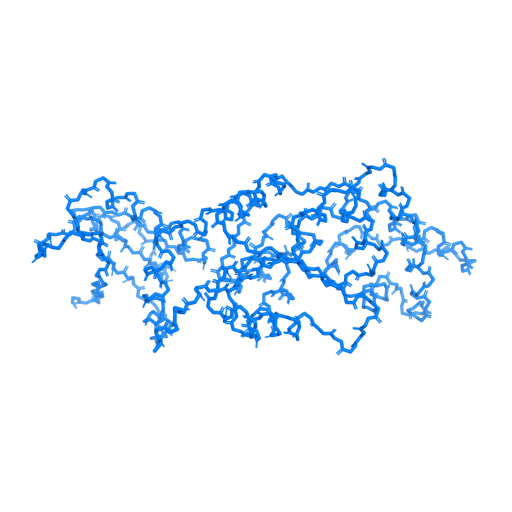05 ? -22.626 15.117 27.496 1.00 67.00 305 ASP A N 1
ATOM 2423 C CA . ASP A 1 305 ? -23.221 15.350 28.817 1.00 67.00 305 ASP A CA 1
ATOM 2424 C C . ASP A 1 305 ? -24.752 15.412 28.762 1.00 67.00 305 ASP A C 1
ATOM 2426 O O . ASP A 1 305 ? -25.377 16.284 29.365 1.00 67.00 305 ASP A O 1
ATOM 2430 N N . LEU A 1 306 ? -25.377 14.524 27.981 1.00 59.94 306 LEU A N 1
ATOM 2431 C CA . LEU A 1 306 ? -26.831 14.398 28.044 1.00 59.94 306 LEU A CA 1
ATOM 2432 C C . LEU A 1 306 ? -27.263 13.907 29.437 1.00 59.94 306 LEU A C 1
ATOM 2434 O O . LEU A 1 306 ? -26.555 13.082 30.028 1.00 59.94 306 LEU A O 1
ATOM 2438 N N . PRO A 1 307 ? -28.405 14.395 29.961 1.00 54.03 307 PRO A N 1
ATOM 2439 C CA . PRO A 1 307 ? -28.996 13.861 31.182 1.00 54.03 307 PRO A CA 1
ATOM 2440 C C . PRO A 1 307 ? -29.269 12.360 31.019 1.00 54.03 307 PRO A C 1
ATOM 2442 O O . PRO A 1 307 ? -29.911 11.954 30.052 1.00 54.03 307 PRO A O 1
ATOM 2445 N N . ASP A 1 308 ? -28.767 11.538 31.941 1.00 51.12 308 ASP A N 1
ATOM 2446 C CA . ASP A 1 308 ? -29.040 10.099 31.949 1.00 51.12 308 ASP A CA 1
ATOM 2447 C C . ASP A 1 308 ? -30.497 9.844 32.367 1.00 51.12 308 ASP A C 1
ATOM 2449 O O . ASP A 1 308 ? -30.865 10.090 33.515 1.00 51.12 308 ASP A O 1
ATOM 2453 N N . ASP A 1 309 ? -31.295 9.261 31.471 1.00 46.28 309 ASP A N 1
ATOM 2454 C CA . ASP A 1 309 ? -32.555 8.586 31.826 1.00 46.28 309 ASP A CA 1
ATOM 2455 C C . ASP A 1 309 ? -32.357 7.064 32.015 1.00 46.28 309 ASP A C 1
ATOM 2457 O O . ASP A 1 309 ? -33.317 6.327 32.255 1.00 46.28 309 ASP A O 1
ATOM 2461 N N . THR A 1 310 ? -31.123 6.551 31.889 1.00 47.00 310 THR A N 1
ATOM 2462 C CA . THR A 1 310 ? -30.850 5.103 31.825 1.00 47.00 310 THR A CA 1
ATOM 2463 C C . THR A 1 310 ? -29.834 4.630 32.874 1.00 47.00 310 THR A C 1
ATOM 2465 O O . THR A 1 310 ? -28.672 5.012 32.865 1.00 47.00 310 THR A O 1
ATOM 2468 N N . GLU A 1 311 ? -30.264 3.738 33.778 1.00 42.06 311 GLU A N 1
ATOM 2469 C CA . GLU A 1 311 ? -29.432 3.082 34.812 1.00 42.06 311 GLU A CA 1
ATOM 2470 C C . GLU A 1 311 ? -28.521 1.955 34.253 1.00 42.06 311 GLU A C 1
ATOM 2472 O O . GLU A 1 311 ? -28.187 0.996 34.955 1.00 42.06 311 GLU A O 1
ATOM 2477 N N . SER A 1 312 ? -28.137 1.989 32.973 1.00 43.81 312 SER A N 1
ATOM 2478 C CA . SER A 1 312 ? -27.343 0.912 32.363 1.00 43.81 312 SER A CA 1
ATOM 2479 C C . SER A 1 312 ? -25.839 1.096 32.578 1.00 43.81 312 SER A C 1
ATOM 2481 O O . SER A 1 312 ? -25.274 2.146 32.290 1.00 43.81 312 SER A O 1
ATOM 2483 N N . ALA A 1 313 ? -25.158 0.035 33.021 1.00 41.50 313 ALA A N 1
ATOM 2484 C CA . ALA A 1 313 ? -23.701 0.003 33.117 1.00 41.50 313 ALA A CA 1
ATOM 2485 C C . ALA A 1 313 ? -23.057 -0.067 31.714 1.00 41.50 313 ALA A C 1
ATOM 2487 O O . ALA A 1 313 ? -22.935 -1.148 31.135 1.00 41.50 313 ALA A O 1
ATOM 2488 N N . GLY A 1 314 ? -22.639 1.080 31.172 1.00 46.81 314 GLY A N 1
ATOM 2489 C CA . GLY A 1 314 ? -21.948 1.192 29.882 1.00 46.81 314 GLY A CA 1
ATOM 2490 C C . GLY A 1 314 ? -22.042 2.595 29.273 1.00 46.81 314 GLY A C 1
ATOM 2491 O O . GLY A 1 314 ? -22.892 3.382 29.671 1.00 46.81 314 GLY A O 1
ATOM 2492 N N . ILE A 1 315 ? -21.161 2.911 28.314 1.00 48.44 315 ILE A N 1
ATOM 2493 C CA . ILE A 1 315 ? -21.304 4.107 27.465 1.00 48.44 315 ILE A CA 1
ATOM 2494 C C . ILE A 1 315 ? -22.178 3.735 26.271 1.00 48.44 315 ILE A C 1
ATOM 2496 O O . ILE A 1 315 ? -21.863 2.781 25.550 1.00 48.44 315 ILE A O 1
ATOM 2500 N N . HIS A 1 316 ? -23.241 4.501 26.056 1.00 53.41 316 HIS A N 1
ATOM 2501 C CA . HIS A 1 316 ? -24.180 4.328 24.954 1.00 53.41 316 HIS A CA 1
ATOM 2502 C C . HIS A 1 316 ? -24.155 5.562 24.046 1.00 53.41 316 HIS A C 1
ATOM 2504 O O . HIS A 1 316 ? -23.815 6.665 24.472 1.00 53.41 316 HIS A O 1
ATOM 2510 N N . VAL A 1 317 ? -24.454 5.355 22.763 1.00 53.66 317 VAL A N 1
ATOM 2511 C CA . VAL A 1 317 ? -24.624 6.447 21.800 1.00 53.66 317 VAL A CA 1
ATOM 2512 C C . VAL A 1 317 ? -26.067 6.429 21.351 1.00 53.66 317 VAL A C 1
ATOM 2514 O O . VAL A 1 317 ? -26.475 5.520 20.627 1.00 53.66 317 VAL A O 1
ATOM 2517 N N . ASP A 1 318 ? -26.807 7.443 21.773 1.00 56.41 318 ASP A N 1
ATOM 2518 C CA . ASP A 1 318 ? -28.183 7.673 21.369 1.00 56.41 318 ASP A CA 1
ATOM 2519 C C . ASP A 1 318 ? -28.195 8.817 20.359 1.00 56.41 318 ASP A C 1
ATOM 2521 O O . ASP A 1 318 ? -27.803 9.947 20.646 1.00 56.41 318 ASP A O 1
ATOM 2525 N N . MET A 1 319 ? -28.606 8.529 19.127 1.00 50.25 319 MET A N 1
ATOM 2526 C CA . MET A 1 319 ? -28.667 9.554 18.089 1.00 50.25 319 MET A CA 1
ATOM 2527 C C . MET A 1 319 ? -29.923 10.408 18.303 1.00 50.25 319 MET A C 1
ATOM 2529 O O . MET A 1 319 ? -31.035 9.946 18.043 1.00 50.25 319 MET A O 1
ATOM 2533 N N . ILE A 1 320 ? -29.753 11.649 18.767 1.00 50.56 320 ILE A N 1
ATOM 2534 C CA . ILE A 1 320 ? -30.839 12.630 18.872 1.00 50.56 320 ILE A CA 1
ATOM 2535 C C . ILE A 1 320 ? -30.763 13.526 17.642 1.00 50.56 320 ILE A C 1
ATOM 2537 O O . ILE A 1 320 ? -29.991 14.476 17.592 1.00 50.56 320 ILE A O 1
ATOM 2541 N N . ILE A 1 321 ? -31.549 13.207 16.618 1.00 45.25 321 ILE A N 1
ATOM 2542 C CA . ILE A 1 321 ? -31.622 14.033 15.412 1.00 45.25 321 ILE A CA 1
ATOM 2543 C C . ILE A 1 321 ? -32.615 15.167 15.685 1.00 45.25 321 ILE A C 1
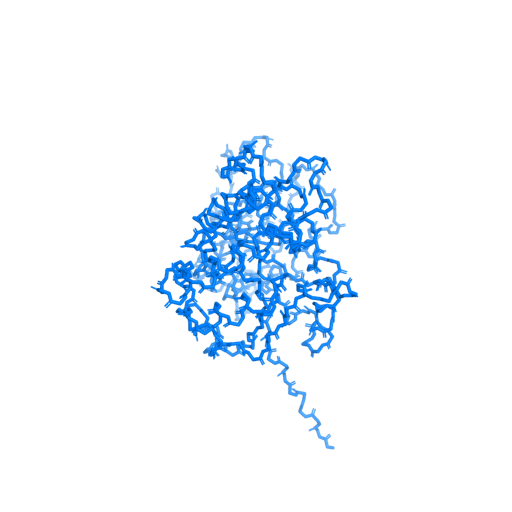ATOM 2545 O O . ILE A 1 321 ? -33.820 14.964 15.556 1.00 45.25 321 ILE A O 1
ATOM 2549 N N . GLU A 1 322 ? -32.123 16.346 16.063 1.00 44.34 322 GLU A N 1
ATOM 2550 C CA . GLU A 1 322 ? -32.937 17.568 16.056 1.00 44.34 322 GLU A CA 1
ATOM 2551 C C . GLU A 1 322 ? -32.901 18.202 14.663 1.00 44.34 322 GLU A C 1
ATOM 2553 O O . GLU A 1 322 ? -31.831 18.446 14.098 1.00 44.34 322 GLU A O 1
ATOM 2558 N N . SER A 1 323 ? -34.082 18.459 14.096 1.00 38.41 323 SER A N 1
ATOM 2559 C CA . SER A 1 323 ? -34.189 19.250 12.874 1.00 38.41 323 SER A CA 1
ATOM 2560 C C . SER A 1 323 ? -33.805 20.706 13.184 1.00 38.41 323 SER A C 1
ATOM 2562 O O . SER A 1 323 ? -34.030 21.172 14.305 1.00 38.41 323 SER A O 1
ATOM 2564 N N . PRO A 1 324 ? -33.275 21.486 12.222 1.00 39.00 324 PRO A N 1
ATOM 2565 C CA . PRO A 1 324 ? -33.026 22.912 12.437 1.00 39.00 324 PRO A CA 1
ATOM 2566 C C . PRO A 1 324 ? -34.272 23.705 12.873 1.00 39.00 324 PRO A C 1
ATOM 2568 O O . PRO A 1 324 ? -34.109 24.813 13.388 1.00 39.00 324 PRO A O 1
ATOM 2571 N N . GLU A 1 325 ? -35.473 23.150 12.671 1.00 37.06 325 GLU A N 1
ATOM 2572 C CA . GLU A 1 325 ? -36.775 23.768 12.945 1.00 37.06 325 GLU A CA 1
ATOM 2573 C C . GLU A 1 325 ? -37.413 23.334 14.281 1.00 37.06 325 GLU A C 1
ATOM 2575 O O . GLU A 1 325 ? -38.504 23.806 14.608 1.00 37.06 325 GLU A O 1
ATOM 2580 N N . GLY A 1 326 ? -36.710 22.530 15.089 1.00 35.22 326 GLY A N 1
ATOM 2581 C CA . GLY A 1 326 ? -37.208 21.982 16.358 1.00 35.22 326 GLY A CA 1
ATOM 2582 C C . GLY A 1 326 ? -37.633 20.525 16.262 1.00 35.22 326 GLY A C 1
ATOM 2583 O O . GLY A 1 326 ? -37.897 20.038 15.136 1.00 35.22 326 GLY A O 1
#

Sequence (326 aa):
MSSSLKTKKPVAAFDLDGTLFNSMSVSYDAIRLGFENFWKAMGVDGEIPDWSTARKLIGLPSHEFYPALLPDEYKDRSEILHRHVSEMERLHLAEGRGRTFHGVHTTLETLIKMGYELRCLSNASWHYFDSIMKECRLGQFFAVSEWLGEDLTRSKPDVLAKWARQAGKDNIFYVGDRLGDVRAAHAVGIEVVAVSYGYGDKEELQEADAVIDQFPTLLRVLTSRARRVFKSASGIVDSRGCRKEIFYSGITGSDISEREKFADEIAHELYLRGKTASVAGFREVSTVRERIPETHSGHIVLIYDLPDDTESAGIHVDMIIESPEG

Foldseek 3Di:
DPPPPPQFFFAEEEEDAQFFWPCCLQQVVLQVQLVVVVCVVVVHDDDRDDPLQLLLLVQDAQLCNQLSRDDPVCSVVSVSSVVSSVVSSLVCLVVLSIDTFPCSVVLLVVCVVVRYAYEYEGSDDPSNVVSCCPSVVVVVSHPYYDYPNVPPVDDLLVVLLVVCVVRPQARYEYEEAFLSRLCSNVVNNHAYEHEPSGRYDPVSCLSHQFYDPGNNCVVLLVPQPLNVQVVVVVVVVVVPPDWQWEWEKEKDADDLVVLQVNLVSNQVSCVRNVAHEDEDEPVCVVVVVVVDPSPRTRYYYYHRHDDDPDPDHDIDMHTDGDGPVD

Secondary structure (DSSP, 8-state):
------PPPPEEEE-SBTTTB-THHHHHHHHHHHHHHHHHHHTS--PPPPHHHHHHHTTS-HHHHHHHTS-GGGGGGHHHHHHHHHHHHHHHHHTT---BPTTHHHHHHHHHHTTPEEEEEESS-HHHHHHHHHHTT-GGG-SEEEE-TT-TT--HHHHHHHHHHHH-GGGEEEEESSHHHHHHHHHHT-EEEEETTSSS-HHHHTTSSEEESSGGGHHHHHH-HHHHHHHHHHHHHGGG--SSPPEEEEEESS-HHHHHHHHHHHHHHHHHTT--EEEE-GGGHHHHHHHS-TT-TT-EEEE--PPP----SS-EEE-----TT-

Radius of gyration: 23.68 Å; chains: 1; bounding box: 60×61×66 Å

pLDDT: mean 80.62, std 18.67, range [34.34, 98.56]